Protein AF-A0A511MPK2-F1 (afdb_monomer_lite)

Organism: NCBI:txid1210091

Structure (mmCIF, N/CA/C/O backbone):
data_AF-A0A511MPK2-F1
#
_entry.id   AF-A0A511MPK2-F1
#
loop_
_atom_site.group_PDB
_atom_site.id
_atom_site.type_symbol
_atom_site.label_atom_id
_atom_site.label_alt_id
_atom_site.label_comp_id
_atom_site.label_asym_id
_atom_site.label_entity_id
_atom_site.label_seq_id
_atom_site.pdbx_PDB_ins_code
_atom_site.Cartn_x
_atom_site.Cartn_y
_atom_site.Cartn_z
_atom_site.occupancy
_atom_site.B_iso_or_equiv
_atom_site.auth_seq_id
_atom_site.auth_comp_id
_atom_site.auth_asym_id
_atom_site.auth_atom_id
_atom_site.pdbx_PDB_model_num
ATOM 1 N N . MET A 1 1 ? -17.086 -17.177 37.348 1.00 60.94 1 MET A N 1
ATOM 2 C CA . MET A 1 1 ? -18.290 -16.333 37.534 1.00 60.94 1 MET A CA 1
ATOM 3 C C . MET A 1 1 ? -18.046 -15.275 38.613 1.00 60.94 1 MET A C 1
ATOM 5 O O . MET A 1 1 ? -18.220 -14.104 38.308 1.00 60.94 1 MET A O 1
ATOM 9 N N . GLU A 1 2 ? -17.530 -15.648 39.795 1.00 71.56 2 GLU A N 1
ATOM 10 C CA . GLU A 1 2 ? -17.162 -14.705 40.878 1.00 71.56 2 GLU A CA 1
ATOM 11 C C . GLU A 1 2 ? -16.241 -13.558 40.441 1.00 71.56 2 GLU A C 1
ATOM 13 O O . GLU A 1 2 ? -16.485 -12.414 40.803 1.00 71.56 2 GLU A O 1
ATOM 18 N N . GLN A 1 3 ? -15.235 -13.824 39.601 1.00 79.50 3 GLN A N 1
ATOM 19 C CA . GLN A 1 3 ? -14.336 -12.780 39.092 1.00 79.50 3 GLN A CA 1
ATOM 20 C C . GLN A 1 3 ? -15.076 -11.683 38.299 1.00 79.50 3 GLN A C 1
ATOM 22 O O . GLN A 1 3 ? -14.726 -10.510 38.399 1.00 79.50 3 GLN A O 1
ATOM 27 N N . TYR A 1 4 ? -16.117 -12.039 37.538 1.00 79.56 4 TYR A N 1
ATOM 28 C CA . TYR A 1 4 ? -16.894 -11.082 36.741 1.00 79.56 4 TYR A CA 1
ATOM 29 C C . TYR A 1 4 ? -17.872 -10.286 37.601 1.00 79.56 4 TYR A C 1
ATOM 31 O O . TYR A 1 4 ? -18.003 -9.080 37.413 1.00 79.56 4 TYR A O 1
ATOM 39 N N . VAL A 1 5 ? -18.509 -10.939 38.579 1.00 81.75 5 VAL A N 1
ATOM 40 C CA . VAL A 1 5 ? -19.341 -10.256 39.583 1.00 81.75 5 VAL A CA 1
ATOM 41 C C . VAL A 1 5 ? -18.483 -9.283 40.392 1.00 81.75 5 VAL A C 1
ATOM 43 O O . VAL A 1 5 ? -18.857 -8.126 40.548 1.00 81.75 5 VAL A O 1
ATOM 46 N N . GLY A 1 6 ? -17.288 -9.703 40.816 1.00 84.31 6 GLY A N 1
ATOM 47 C CA . GLY A 1 6 ? -16.326 -8.844 41.504 1.00 84.31 6 GLY A CA 1
ATOM 48 C C . GLY A 1 6 ? -15.893 -7.640 40.666 1.00 84.31 6 GLY A C 1
ATOM 49 O O . GLY A 1 6 ? -15.827 -6.531 41.189 1.00 84.31 6 GLY A O 1
ATOM 50 N N . PHE A 1 7 ? -15.664 -7.825 39.361 1.00 84.69 7 PHE A N 1
ATOM 51 C CA . PHE A 1 7 ? -15.359 -6.721 38.449 1.00 84.69 7 PHE A CA 1
ATOM 52 C C . PHE A 1 7 ? -16.525 -5.730 38.320 1.00 84.69 7 PHE A C 1
ATOM 54 O O . PHE A 1 7 ? -16.307 -4.525 38.408 1.00 84.69 7 PHE A O 1
ATOM 61 N N . VAL A 1 8 ? -17.759 -6.220 38.170 1.00 83.69 8 VAL A N 1
ATOM 62 C CA . VAL A 1 8 ? -18.965 -5.375 38.124 1.00 83.69 8 VAL A CA 1
ATOM 63 C C . VAL A 1 8 ? -19.129 -4.586 39.425 1.00 83.69 8 VAL A C 1
ATOM 65 O O . VAL A 1 8 ? -19.254 -3.366 39.390 1.00 83.69 8 VAL A O 1
ATOM 68 N N . VAL A 1 9 ? -19.036 -5.252 40.578 1.00 85.50 9 VAL A N 1
ATOM 69 C CA . VAL A 1 9 ? -19.125 -4.607 41.900 1.00 85.50 9 VAL A CA 1
ATOM 70 C C . VAL A 1 9 ? -18.026 -3.557 42.077 1.00 85.50 9 VAL A C 1
ATOM 72 O O . VAL A 1 9 ? -18.283 -2.473 42.596 1.00 85.50 9 VAL A O 1
ATOM 75 N N . PHE A 1 10 ? -16.804 -3.847 41.626 1.00 87.25 10 PHE A N 1
ATOM 76 C CA . PHE A 1 10 ? -15.706 -2.882 41.633 1.00 87.25 10 PHE A CA 1
ATOM 77 C C . PHE A 1 10 ? -16.033 -1.638 40.796 1.00 87.25 10 PHE A C 1
ATOM 79 O O . PHE A 1 10 ? -15.873 -0.524 41.291 1.00 87.25 10 PHE A O 1
ATOM 86 N N . GLN A 1 11 ? -16.548 -1.813 39.575 1.00 86.50 11 GLN A N 1
ATOM 87 C CA . GLN A 1 11 ? -16.945 -0.695 38.714 1.00 86.50 11 GLN A CA 1
ATOM 88 C C . GLN A 1 11 ? -18.056 0.158 39.347 1.00 86.50 11 GLN A C 1
ATOM 90 O O . GLN A 1 11 ? -17.957 1.381 39.347 1.00 86.50 11 GLN A O 1
ATOM 95 N N . GLN A 1 12 ? -19.066 -0.464 39.958 1.00 83.19 12 GLN A N 1
ATOM 96 C CA . GLN A 1 12 ? -20.151 0.253 40.645 1.00 83.19 12 GLN A CA 1
ATOM 97 C C . GLN A 1 12 ? -19.659 1.055 41.853 1.00 83.19 12 GLN A C 1
ATOM 99 O O . GLN A 1 12 ? -20.059 2.202 42.062 1.00 83.19 12 GLN A O 1
ATOM 104 N N . ARG A 1 13 ? -18.722 0.482 42.620 1.00 84.19 13 ARG A N 1
ATOM 105 C CA . ARG A 1 13 ? -18.105 1.164 43.765 1.00 84.19 13 ARG A CA 1
ATOM 106 C C . ARG A 1 13 ? -17.297 2.390 43.357 1.00 84.19 13 ARG A C 1
ATOM 108 O O . ARG A 1 13 ? -17.317 3.363 44.103 1.00 84.19 13 ARG A O 1
ATOM 115 N N . ILE A 1 14 ? -16.629 2.370 42.199 1.00 82.31 14 ILE A N 1
ATOM 116 C CA . ILE A 1 14 ? -15.921 3.553 41.672 1.00 82.31 14 ILE A CA 1
ATOM 117 C C . ILE A 1 14 ? -16.891 4.727 41.487 1.00 82.31 14 ILE A C 1
ATOM 119 O O . ILE A 1 14 ? -16.543 5.857 41.812 1.00 82.31 14 ILE A O 1
ATOM 123 N N . GLN A 1 15 ? -18.127 4.463 41.060 1.00 76.00 15 GLN A N 1
ATOM 124 C CA . GLN A 1 15 ? -19.158 5.498 40.916 1.00 76.00 15 GLN A CA 1
ATOM 125 C C . GLN A 1 15 ? -19.844 5.894 42.226 1.00 76.00 15 GLN A C 1
ATOM 127 O O . GLN A 1 15 ? -20.769 6.703 42.213 1.00 76.00 15 GLN A O 1
ATOM 132 N N . GLY A 1 16 ? -19.465 5.285 43.351 1.00 77.81 16 GLY A N 1
ATOM 133 C CA . GLY A 1 16 ? -20.158 5.479 44.619 1.00 77.81 16 GLY A CA 1
ATOM 134 C C . GLY A 1 16 ? -21.562 4.867 44.658 1.00 77.81 16 GLY A C 1
ATOM 135 O O . GLY A 1 16 ? -22.338 5.227 45.539 1.00 77.81 16 GLY A O 1
ATOM 136 N N . THR A 1 17 ? -21.892 3.943 43.747 1.00 77.50 17 THR A N 1
ATOM 137 C CA . THR A 1 17 ? -23.173 3.224 43.759 1.00 77.50 17 THR A CA 1
ATOM 138 C C . THR A 1 17 ? -22.998 1.916 44.537 1.00 77.50 17 THR A C 1
ATOM 140 O O . THR A 1 17 ? -22.332 0.997 44.048 1.00 77.50 17 THR A O 1
ATOM 143 N N . PRO A 1 18 ? -23.528 1.796 45.770 1.00 69.81 18 PRO A N 1
ATOM 144 C CA . PRO A 1 18 ? -23.472 0.541 46.501 1.00 69.81 18 PRO A CA 1
ATOM 145 C C . PRO A 1 18 ? -24.402 -0.473 45.828 1.00 69.81 18 PRO A C 1
ATOM 147 O O . PRO A 1 18 ? -25.613 -0.281 45.788 1.00 69.81 18 PRO A O 1
ATOM 150 N N . ILE A 1 19 ? -23.819 -1.550 45.306 1.00 77.88 19 ILE A N 1
ATOM 151 C CA . ILE A 1 19 ? -24.541 -2.694 44.748 1.00 77.88 19 ILE A CA 1
ATOM 152 C C . ILE A 1 19 ? -24.197 -3.934 45.570 1.00 77.88 19 ILE A C 1
ATOM 154 O O . ILE A 1 19 ? -23.020 -4.189 45.863 1.00 77.88 19 ILE A O 1
ATOM 158 N N . ASP A 1 20 ? -25.223 -4.692 45.951 1.00 77.50 20 ASP A N 1
ATOM 159 C CA . ASP A 1 20 ? -25.038 -6.002 46.564 1.00 77.50 20 ASP A CA 1
ATOM 160 C C . ASP A 1 20 ? -24.573 -6.990 45.475 1.00 77.50 20 ASP A C 1
ATOM 162 O O . ASP A 1 20 ? -25.232 -7.115 44.437 1.00 77.50 20 ASP A O 1
ATOM 166 N N . PRO A 1 21 ? -23.450 -7.710 45.668 1.00 76.25 21 PRO A N 1
ATOM 167 C CA . PRO A 1 21 ? -23.028 -8.777 44.763 1.00 76.25 21 PRO A CA 1
ATOM 168 C C . PRO A 1 21 ? -24.135 -9.786 44.420 1.00 76.25 21 PRO A C 1
ATOM 170 O O . PRO A 1 21 ? -24.115 -10.347 43.324 1.00 76.25 21 PRO A O 1
ATOM 173 N N . ALA A 1 22 ? -25.097 -10.012 45.322 1.00 76.06 22 ALA A N 1
ATOM 174 C CA . ALA A 1 22 ? -26.225 -10.919 45.109 1.00 76.06 22 ALA A CA 1
ATOM 175 C C . ALA A 1 22 ? -27.259 -10.399 44.088 1.00 76.06 22 ALA A C 1
ATOM 177 O O . ALA A 1 22 ? -27.991 -11.193 43.493 1.00 76.06 22 ALA A O 1
ATOM 178 N N . GLU A 1 23 ? -27.313 -9.086 43.848 1.00 73.81 23 GLU A N 1
ATOM 179 C CA . GLU A 1 23 ? -28.236 -8.462 42.888 1.00 73.81 23 GLU A CA 1
ATOM 180 C C . GLU A 1 23 ? -27.688 -8.466 41.450 1.00 73.81 23 GLU A C 1
ATOM 182 O O . GLU A 1 23 ? -28.438 -8.306 40.481 1.00 73.81 23 GLU A O 1
ATOM 187 N N . VAL A 1 24 ? -26.385 -8.718 41.282 1.00 74.50 24 VAL A N 1
ATOM 188 C CA . VAL A 1 24 ? -25.708 -8.735 39.981 1.00 74.50 24 VAL A CA 1
ATOM 189 C C . VAL A 1 24 ? -25.993 -10.045 39.239 1.00 74.50 24 VAL A C 1
ATOM 191 O O . VAL A 1 24 ? -25.354 -11.076 39.452 1.00 74.50 24 VAL A O 1
ATOM 194 N N . LYS A 1 25 ? -26.937 -10.003 38.294 1.00 73.56 25 LYS A N 1
ATOM 195 C CA . LYS A 1 25 ? -27.255 -11.141 37.417 1.00 73.56 25 LYS A CA 1
ATOM 196 C C . LYS A 1 25 ? -26.382 -11.131 36.164 1.00 73.56 25 LYS A C 1
ATOM 198 O O . LYS A 1 25 ? -26.723 -10.504 35.165 1.00 73.56 25 LYS A O 1
ATOM 203 N N . VAL A 1 26 ? -25.271 -11.866 36.200 1.00 70.06 26 VAL A N 1
ATOM 204 C CA . VAL A 1 26 ? -24.385 -12.062 35.041 1.00 70.06 26 VAL A CA 1
ATOM 205 C C . VAL A 1 26 ? -24.591 -13.455 34.455 1.00 70.06 26 VAL A C 1
ATOM 207 O O . VAL A 1 26 ? -24.280 -14.463 35.088 1.00 70.06 26 VAL A O 1
ATOM 210 N N . VAL A 1 27 ? -25.075 -13.519 33.214 1.00 70.50 27 VAL A N 1
ATOM 211 C CA . VAL A 1 27 ? -25.109 -14.764 32.439 1.00 70.50 27 VAL A CA 1
ATOM 212 C C . VAL A 1 27 ? -23.848 -14.829 31.589 1.00 70.50 27 VAL A C 1
ATOM 214 O O . VAL A 1 27 ? -23.693 -14.076 30.632 1.00 70.50 27 VAL A O 1
ATOM 217 N N . VAL A 1 28 ? -22.945 -15.743 31.941 1.00 67.88 28 VAL A N 1
ATOM 218 C CA . VAL A 1 28 ? -21.737 -16.007 31.157 1.00 67.88 28 VAL A CA 1
ATOM 219 C C . VAL A 1 28 ? -22.049 -17.101 30.147 1.00 67.88 28 VAL A C 1
ATOM 221 O O . VAL A 1 28 ? -22.314 -18.242 30.528 1.00 67.88 28 VAL A O 1
ATOM 224 N N . LYS A 1 29 ? -22.012 -16.761 28.858 1.00 70.38 29 LYS A N 1
ATOM 225 C CA . LYS A 1 29 ? -22.021 -17.752 27.780 1.00 70.38 29 LYS A CA 1
ATOM 226 C C . LYS A 1 29 ? -20.619 -17.851 27.204 1.00 70.38 29 LYS A C 1
ATOM 228 O O . LYS A 1 29 ? -20.131 -16.907 26.589 1.00 70.38 29 LYS A O 1
ATOM 233 N N . ASN A 1 30 ? -19.988 -18.998 27.422 1.00 68.12 30 ASN A N 1
ATOM 234 C CA . ASN A 1 30 ? -18.735 -19.320 26.759 1.00 68.12 30 ASN A CA 1
ATOM 235 C C . ASN A 1 30 ? -19.041 -19.709 25.313 1.00 68.12 30 ASN A C 1
ATOM 237 O O . ASN A 1 30 ? -20.002 -20.442 25.056 1.00 68.12 30 ASN A O 1
ATOM 241 N N . VAL A 1 31 ? -18.227 -19.226 24.381 1.00 74.12 31 VAL A N 1
ATOM 242 C CA . VAL A 1 31 ? -18.200 -19.783 23.025 1.00 74.12 31 VAL A CA 1
ATOM 243 C C . VAL A 1 31 ? -17.621 -21.203 23.068 1.00 74.12 31 VAL A C 1
ATOM 245 O O . VAL A 1 31 ? -17.038 -21.613 24.076 1.00 74.12 31 VAL A O 1
ATOM 248 N N . ALA A 1 32 ? -17.845 -21.992 22.014 1.00 78.50 32 ALA A N 1
ATOM 249 C CA . ALA A 1 32 ? -17.354 -23.368 21.987 1.00 78.50 32 ALA A CA 1
ATOM 250 C C . ALA A 1 32 ? -15.820 -23.381 22.060 1.00 78.50 32 ALA A C 1
ATOM 252 O O . ALA A 1 32 ? -15.169 -22.501 21.507 1.00 78.50 32 ALA A O 1
ATOM 253 N N . ALA A 1 33 ? -15.253 -24.382 22.737 1.00 79.56 33 ALA A N 1
ATOM 254 C CA . ALA A 1 33 ? -13.810 -24.470 22.925 1.00 79.56 33 ALA A CA 1
ATOM 255 C C . ALA A 1 33 ? -13.069 -24.527 21.582 1.00 79.56 33 ALA A C 1
ATOM 257 O O . ALA A 1 33 ? -13.444 -25.277 20.675 1.00 79.56 33 ALA A O 1
ATOM 258 N N . GLY A 1 34 ? -11.989 -23.761 21.485 1.00 81.69 34 GLY A N 1
ATOM 259 C CA . GLY A 1 34 ? -11.179 -23.652 20.288 1.00 81.69 34 GLY A CA 1
ATOM 260 C C . GLY A 1 34 ? -11.769 -22.745 19.205 1.00 81.69 34 GLY A C 1
ATOM 261 O O . GLY A 1 34 ? -11.420 -22.924 18.034 1.00 81.69 34 GLY A O 1
ATOM 262 N N . GLN A 1 35 ? -12.639 -21.800 19.563 1.00 82.50 35 GLN A N 1
ATOM 263 C CA . GLN A 1 35 ? -13.184 -20.828 18.616 1.00 82.50 35 GLN A CA 1
ATOM 264 C C . GLN A 1 35 ? -12.378 -19.533 18.606 1.00 82.50 35 GLN A C 1
ATOM 266 O O . GLN A 1 35 ? -12.042 -18.967 19.645 1.00 82.50 35 GLN A O 1
ATOM 271 N N . ASP A 1 36 ? -12.122 -19.041 17.398 1.00 82.69 36 ASP A N 1
ATOM 272 C CA . ASP A 1 36 ? -11.589 -17.707 17.161 1.00 82.69 36 ASP A CA 1
ATOM 273 C C . ASP A 1 36 ? -12.744 -16.778 16.805 1.00 82.69 36 ASP A C 1
ATOM 275 O O . ASP A 1 36 ? -13.471 -17.015 15.837 1.00 82.69 36 ASP A O 1
ATOM 279 N N . VAL A 1 37 ? -12.918 -15.712 17.581 1.00 82.06 37 VAL A N 1
ATOM 280 C CA . VAL A 1 37 ? -13.903 -14.672 17.281 1.00 82.06 37 VAL A CA 1
ATOM 281 C C . VAL A 1 37 ? -13.169 -13.430 16.821 1.00 82.06 37 VAL A C 1
ATOM 283 O O . VAL A 1 37 ? -12.218 -12.975 17.460 1.00 82.06 37 VAL A O 1
ATOM 286 N N . PHE A 1 38 ? -13.627 -12.872 15.706 1.00 79.06 38 PHE A N 1
ATOM 287 C CA . PHE A 1 38 ? -13.095 -11.623 15.195 1.00 79.06 38 PHE A CA 1
ATOM 288 C C . PHE A 1 38 ? -13.416 -10.469 16.153 1.00 79.06 38 PHE A C 1
ATOM 290 O O . PHE A 1 38 ? -14.551 -10.294 16.597 1.00 79.06 38 PHE A O 1
ATOM 297 N N . SER A 1 39 ? -12.404 -9.670 16.457 1.00 76.12 39 SER A N 1
ATOM 298 C CA . SER A 1 39 ? -12.470 -8.491 17.299 1.00 76.12 39 SER A CA 1
ATOM 299 C C . SER A 1 39 ? -12.007 -7.288 16.491 1.00 76.12 39 SER A C 1
ATOM 301 O O . SER A 1 39 ? -10.909 -7.274 15.939 1.00 76.12 39 SER A O 1
ATOM 303 N N . TYR A 1 40 ? -12.833 -6.246 16.469 1.00 67.25 40 TYR A N 1
ATOM 304 C CA . TYR A 1 40 ? -12.570 -4.987 15.768 1.00 67.25 40 TYR A CA 1
ATOM 305 C C . TYR A 1 40 ? -11.498 -4.118 16.448 1.00 67.25 40 TYR A C 1
ATOM 307 O O . TYR A 1 40 ? -11.484 -2.903 16.273 1.00 67.25 40 TYR A O 1
ATOM 315 N N . ARG A 1 41 ? -10.596 -4.704 17.247 1.00 63.88 41 ARG A N 1
ATOM 316 C CA . ARG A 1 41 ? -9.489 -3.947 17.837 1.00 63.88 41 ARG A CA 1
ATOM 317 C C . ARG A 1 41 ? -8.611 -3.427 16.713 1.00 63.88 41 ARG A C 1
ATOM 319 O O . ARG A 1 41 ? -8.061 -4.217 15.943 1.00 63.88 41 ARG A O 1
ATOM 326 N N . VAL A 1 42 ? -8.458 -2.107 16.661 1.00 54.88 42 VAL A N 1
ATOM 327 C CA . VAL A 1 42 ? -7.533 -1.425 15.757 1.00 54.88 42 VAL A CA 1
ATOM 328 C C . VAL A 1 42 ? -6.126 -1.934 16.069 1.00 54.88 42 VAL A C 1
ATOM 330 O O . VAL A 1 42 ? -5.518 -1.558 17.067 1.00 54.88 42 VAL A O 1
ATOM 333 N N . THR A 1 43 ? -5.648 -2.884 15.269 1.00 55.47 43 THR A N 1
ATOM 334 C CA . THR A 1 43 ? -4.328 -3.496 15.428 1.00 55.47 43 THR A CA 1
ATOM 335 C C . THR A 1 43 ? -3.740 -3.733 14.046 1.00 55.47 43 THR A C 1
ATOM 337 O O . THR A 1 43 ? -4.437 -4.229 13.166 1.00 55.47 43 THR A O 1
ATOM 340 N N . ASP A 1 44 ? -2.446 -3.464 13.876 1.00 55.28 44 ASP A N 1
ATOM 341 C CA . ASP A 1 44 ? -1.733 -3.522 12.586 1.00 55.28 44 ASP A CA 1
ATOM 342 C C . ASP A 1 44 ? -1.605 -4.932 11.966 1.00 55.28 44 ASP A C 1
ATOM 344 O O . ASP A 1 44 ? -0.900 -5.125 10.976 1.00 55.28 44 ASP A O 1
ATOM 348 N N . SER A 1 45 ? -2.228 -5.964 12.544 1.00 59.88 45 SER A N 1
ATOM 349 C CA . SER A 1 45 ? 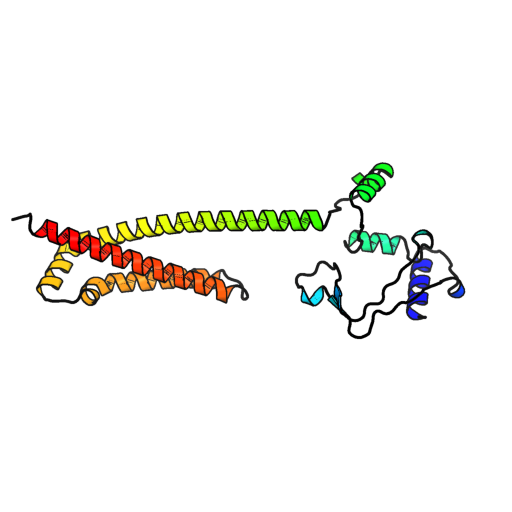-2.065 -7.351 12.095 1.00 59.88 45 SER A CA 1
ATOM 350 C C . SER A 1 45 ? -3.346 -8.171 12.226 1.00 59.88 45 SER A C 1
ATOM 352 O O . SER A 1 45 ? -3.859 -8.317 13.338 1.00 59.88 45 SER A O 1
ATOM 354 N N . LEU A 1 46 ? -3.763 -8.822 11.130 1.00 64.12 46 LEU A N 1
ATOM 355 C CA . LEU A 1 46 ? -4.919 -9.734 11.081 1.00 64.12 46 LEU A CA 1
ATOM 356 C C . LEU A 1 46 ? -4.860 -10.857 12.127 1.00 64.12 46 LEU A C 1
ATOM 358 O O . LEU A 1 46 ? -5.888 -11.270 12.651 1.00 64.12 46 LEU A O 1
ATOM 362 N N . THR A 1 47 ? -3.667 -11.353 12.459 1.00 64.94 47 THR A N 1
ATOM 363 C CA . THR A 1 47 ? -3.489 -12.433 13.443 1.00 64.94 47 THR A CA 1
ATOM 364 C C . THR A 1 47 ? -3.784 -12.002 14.879 1.00 64.94 47 THR A C 1
ATOM 366 O O . THR A 1 47 ? -4.061 -12.853 15.716 1.00 64.94 47 THR A O 1
ATOM 369 N N . LYS A 1 48 ? -3.764 -10.695 15.173 1.00 69.38 48 LYS A N 1
ATOM 370 C CA . LYS A 1 48 ? -4.163 -10.136 16.477 1.00 69.38 48 LYS A CA 1
ATOM 371 C C . LYS A 1 48 ? -5.622 -9.675 16.508 1.00 69.38 48 LYS A C 1
ATOM 373 O O . LYS A 1 48 ? -6.115 -9.317 17.573 1.00 69.38 48 LYS A O 1
ATOM 378 N N . SER A 1 49 ? -6.308 -9.699 15.366 1.00 74.88 49 SER A N 1
ATOM 379 C CA . SER A 1 49 ? -7.728 -9.357 15.255 1.00 74.88 49 SER A CA 1
ATOM 380 C C . SER A 1 49 ? -8.646 -10.497 15.695 1.00 74.88 49 SER A C 1
ATOM 382 O O . SER A 1 49 ? -9.852 -10.307 15.749 1.00 74.88 49 SER A O 1
ATOM 384 N N . PHE A 1 50 ? -8.114 -11.676 16.023 1.00 81.62 50 PHE A N 1
ATOM 385 C CA . PHE A 1 50 ? -8.895 -12.792 16.549 1.00 81.62 50 PHE A CA 1
ATOM 386 C C . PHE A 1 50 ? -8.627 -12.984 18.039 1.00 81.62 50 PHE A C 1
ATOM 388 O O . PHE A 1 50 ? -7.480 -12.993 18.486 1.00 81.62 50 PHE A O 1
ATOM 395 N N . VAL A 1 51 ? -9.702 -13.149 18.808 1.00 82.44 51 VAL A N 1
ATOM 396 C CA . VAL A 1 51 ? -9.647 -13.508 20.225 1.00 82.44 51 VAL A CA 1
ATOM 397 C C . VAL A 1 51 ? -10.057 -14.966 20.353 1.00 82.44 51 VAL A C 1
ATOM 399 O O . VAL A 1 51 ? -11.136 -15.352 19.903 1.00 82.44 51 VAL A O 1
ATOM 402 N N . ARG A 1 52 ? -9.180 -15.764 20.965 1.00 84.25 52 ARG A N 1
ATOM 403 C CA . ARG A 1 52 ? -9.409 -17.183 21.238 1.00 84.25 52 ARG A CA 1
ATOM 404 C C . ARG A 1 52 ? -10.315 -17.339 22.453 1.00 84.25 52 ARG A C 1
ATOM 406 O O . ARG A 1 52 ? -10.027 -16.743 23.490 1.00 84.25 52 ARG A O 1
ATOM 413 N N . ASP A 1 53 ? -11.365 -18.142 22.318 1.00 83.31 53 ASP A N 1
ATOM 414 C CA . ASP A 1 53 ? -12.299 -18.510 23.390 1.00 83.31 53 ASP A CA 1
ATOM 415 C C . ASP A 1 53 ? -12.772 -17.306 24.242 1.00 83.31 53 ASP A C 1
ATOM 417 O O . ASP A 1 53 ? -12.631 -17.314 25.470 1.00 83.31 53 ASP A O 1
ATOM 421 N N . PRO A 1 54 ? -13.303 -16.226 23.628 1.00 81.25 54 PRO A N 1
ATOM 422 C CA . PRO A 1 54 ? -13.676 -15.031 24.371 1.00 81.25 54 PRO A CA 1
ATOM 423 C C . PRO A 1 54 ? -14.891 -15.268 25.265 1.00 81.25 54 PRO A C 1
ATOM 425 O O . PRO A 1 54 ? -15.780 -16.070 24.982 1.00 81.25 54 PRO A O 1
ATOM 428 N N . VAL A 1 55 ? -14.985 -14.462 26.317 1.00 77.81 55 VAL A N 1
ATOM 429 C CA . VAL A 1 55 ? -16.185 -14.384 27.147 1.00 77.81 55 VAL A CA 1
ATOM 430 C C . VAL A 1 55 ? -17.013 -13.182 26.713 1.00 77.81 55 VAL A C 1
ATOM 432 O O . VAL A 1 55 ? -16.540 -12.047 26.771 1.00 77.81 55 VAL A O 1
ATOM 435 N N . ILE A 1 56 ? -18.253 -13.430 26.283 1.00 77.31 56 ILE A N 1
ATOM 436 C CA . ILE A 1 56 ? -19.181 -12.383 25.843 1.00 77.31 56 ILE A CA 1
ATOM 437 C C . ILE A 1 56 ? -20.162 -12.087 26.977 1.00 77.31 56 ILE A C 1
ATOM 439 O O . ILE A 1 56 ? -20.925 -12.957 27.401 1.00 77.31 56 ILE A O 1
ATOM 443 N N . LEU A 1 57 ? -20.153 -10.840 27.449 1.00 76.69 57 LEU A N 1
ATOM 444 C CA . LEU A 1 57 ? -21.143 -10.323 28.386 1.00 76.69 57 LEU A CA 1
ATOM 445 C C . LEU A 1 57 ? -22.248 -9.609 27.605 1.00 76.69 57 LEU A C 1
ATOM 447 O O . LEU A 1 57 ? -21.984 -8.629 26.914 1.00 76.69 57 LEU A O 1
ATOM 451 N N . VAL A 1 58 ? -23.486 -10.078 27.751 1.00 77.56 58 VAL A N 1
ATOM 452 C CA . VAL A 1 58 ? -24.674 -9.411 27.204 1.00 77.56 58 VAL A CA 1
ATOM 453 C C . VAL A 1 58 ? -25.516 -8.920 28.370 1.00 77.56 58 VAL A C 1
ATOM 455 O O . VAL A 1 58 ? -25.889 -9.705 29.240 1.00 77.56 58 VAL A O 1
ATOM 458 N N . THR A 1 59 ? -25.808 -7.625 28.390 1.00 75.62 59 THR A N 1
ATOM 459 C CA . THR A 1 59 ? -26.631 -6.990 29.420 1.00 75.62 59 THR A CA 1
ATOM 460 C C . THR A 1 59 ? -27.620 -6.028 28.786 1.00 75.62 59 THR A C 1
ATOM 462 O O . THR A 1 59 ? -27.349 -5.457 27.731 1.00 75.62 59 THR A O 1
ATOM 465 N N . ASP A 1 60 ? -28.752 -5.821 29.455 1.00 75.12 60 ASP A N 1
ATOM 466 C CA . ASP A 1 60 ? -29.624 -4.690 29.155 1.00 75.12 60 ASP A CA 1
ATOM 467 C C . ASP A 1 60 ? -28.884 -3.384 29.489 1.00 75.12 60 ASP A C 1
ATOM 469 O O . ASP A 1 60 ? -28.191 -3.297 30.510 1.00 75.12 60 ASP A O 1
ATOM 473 N N . ALA A 1 61 ? -29.030 -2.369 28.638 1.00 70.81 61 ALA A N 1
ATOM 474 C CA . ALA A 1 61 ? -28.425 -1.056 28.846 1.00 70.81 61 ALA A CA 1
ATOM 475 C C . ALA A 1 61 ? -28.942 -0.373 30.127 1.00 70.81 61 ALA A C 1
ATOM 477 O O . ALA A 1 61 ? -28.197 0.340 30.799 1.00 70.81 61 ALA A O 1
ATOM 478 N N . LYS A 1 62 ? -30.199 -0.627 30.513 1.00 74.25 62 LYS A N 1
ATOM 479 C CA . LYS A 1 62 ? -30.819 -0.078 31.729 1.00 74.25 62 LYS A CA 1
ATOM 480 C C . LYS A 1 62 ? -30.244 -0.669 33.008 1.00 74.25 62 LYS A C 1
ATOM 482 O O . LYS A 1 62 ? -30.326 -0.026 34.048 1.00 74.25 62 LYS A O 1
ATOM 487 N N . ALA A 1 63 ? -29.661 -1.866 32.938 1.00 74.19 63 ALA A N 1
ATOM 488 C CA . ALA A 1 63 ? -29.065 -2.514 34.100 1.00 74.19 63 ALA A CA 1
ATOM 489 C C . ALA A 1 63 ? -27.801 -1.792 34.593 1.00 74.19 63 ALA A C 1
ATOM 491 O O . ALA A 1 63 ? -27.375 -2.062 35.710 1.00 74.19 63 ALA A O 1
ATOM 492 N N . ARG A 1 64 ? -27.208 -0.902 33.769 1.00 75.06 64 ARG A N 1
ATOM 493 C CA . ARG A 1 64 ? -26.033 -0.073 34.098 1.00 75.06 64 ARG A CA 1
ATOM 494 C C . ARG A 1 64 ? -24.971 -0.839 34.889 1.00 75.06 64 ARG A C 1
ATOM 496 O O . ARG A 1 64 ? -24.514 -0.372 35.917 1.00 75.06 64 ARG A O 1
ATOM 503 N N . LEU A 1 65 ? -24.595 -2.037 34.427 1.00 78.75 65 LEU A N 1
ATOM 504 C CA . LEU A 1 65 ? -23.681 -2.918 35.169 1.00 78.75 65 LEU A CA 1
ATOM 505 C C . LEU A 1 65 ? -22.257 -2.355 35.277 1.00 78.75 65 LEU A C 1
ATOM 507 O O . LEU A 1 65 ? -21.542 -2.677 36.222 1.00 78.75 65 LEU A O 1
ATOM 511 N N . LEU A 1 66 ? -21.825 -1.524 34.333 1.00 84.81 66 LEU A N 1
ATOM 512 C CA . LEU A 1 66 ? -20.497 -0.909 34.335 1.00 84.81 66 LEU A CA 1
ATOM 513 C C . LEU A 1 66 ? -20.608 0.584 34.628 1.00 84.81 66 LEU A C 1
ATOM 515 O O . LEU A 1 66 ? -21.659 1.182 34.406 1.00 84.81 66 LEU A O 1
ATOM 519 N N . SER A 1 67 ? -19.510 1.167 35.105 1.00 85.38 67 SER A N 1
ATOM 520 C CA . SER A 1 67 ? -19.451 2.591 35.402 1.00 85.38 67 SER A CA 1
ATOM 521 C C . SER A 1 67 ? -19.524 3.449 34.136 1.00 85.38 67 SER A C 1
ATOM 523 O O . SER A 1 67 ? -19.013 3.073 33.080 1.00 85.38 67 SER A O 1
ATOM 525 N N . ASP A 1 68 ? -20.100 4.641 34.248 1.00 84.62 68 ASP A N 1
ATOM 526 C CA . ASP A 1 68 ? -20.067 5.678 33.212 1.00 84.62 68 ASP A CA 1
ATOM 527 C C . ASP A 1 68 ? -18.620 6.052 32.858 1.00 84.62 68 ASP A C 1
ATOM 529 O O . ASP A 1 68 ? -18.311 6.242 31.684 1.00 84.62 68 ASP A O 1
ATOM 533 N N . ASP A 1 69 ? -17.710 6.054 33.840 1.00 85.38 69 ASP A N 1
ATOM 534 C CA . ASP A 1 69 ? -16.273 6.254 33.618 1.00 85.38 69 ASP A CA 1
ATOM 535 C C . ASP A 1 69 ? -15.682 5.163 32.719 1.00 85.38 69 ASP A C 1
ATOM 537 O O . ASP A 1 69 ? -14.890 5.453 31.822 1.00 85.38 69 ASP A O 1
ATOM 541 N N . PHE A 1 70 ? -16.094 3.904 32.906 1.00 86.62 70 PHE A N 1
ATOM 542 C CA . PHE A 1 70 ? -15.680 2.805 32.039 1.00 86.62 70 PHE A CA 1
ATOM 543 C C . PHE A 1 70 ? -16.192 3.005 30.609 1.00 86.62 70 PHE A C 1
ATOM 545 O O . PHE A 1 70 ? -15.410 2.891 29.663 1.00 86.62 70 PHE A O 1
ATOM 552 N N . TYR A 1 71 ? -17.474 3.339 30.429 1.00 84.38 71 TYR A N 1
ATOM 553 C CA . TYR A 1 71 ? -18.033 3.604 29.099 1.00 84.38 71 TYR A CA 1
ATOM 554 C C . TYR A 1 71 ? -17.376 4.815 28.424 1.00 84.38 71 TYR A C 1
ATOM 556 O O . TYR A 1 71 ? -17.073 4.761 27.229 1.00 84.38 71 TYR A O 1
ATOM 564 N N . SER A 1 72 ? -17.097 5.875 29.182 1.00 82.94 72 SER A N 1
ATOM 565 C CA . SER A 1 72 ? -16.407 7.077 28.709 1.00 82.94 72 SER A CA 1
ATOM 566 C C . SER A 1 72 ? -14.968 6.776 28.282 1.00 82.94 72 SER A C 1
ATOM 568 O O . SER A 1 72 ? -14.554 7.140 27.176 1.00 82.94 72 SER A O 1
ATOM 570 N N . ALA A 1 73 ? -14.224 6.020 29.095 1.00 84.56 73 ALA A N 1
ATOM 571 C CA . ALA A 1 73 ? -12.865 5.596 28.772 1.00 84.56 73 ALA A CA 1
ATOM 572 C C . ALA A 1 73 ? -12.827 4.733 27.501 1.00 84.56 73 ALA A C 1
ATOM 574 O O . ALA A 1 73 ? -12.004 4.975 26.620 1.00 84.56 73 ALA A O 1
ATOM 575 N N . LYS A 1 74 ? -13.748 3.767 27.369 1.00 84.81 74 LYS A N 1
ATOM 576 C CA . LYS A 1 74 ? -13.842 2.902 26.180 1.00 84.81 74 LYS A CA 1
ATOM 577 C C . LYS A 1 74 ? -14.268 3.651 24.925 1.00 84.81 74 LYS A C 1
ATOM 579 O O . LYS A 1 74 ? -13.754 3.364 23.847 1.00 84.81 74 LYS A O 1
ATOM 584 N N . SER A 1 75 ? -15.157 4.629 25.063 1.00 82.12 75 SER A N 1
ATOM 585 C CA . SER A 1 75 ? -15.536 5.509 23.954 1.00 82.12 75 SER A CA 1
ATOM 586 C C . SER A 1 75 ? -14.351 6.369 23.510 1.00 82.12 75 SER A C 1
ATOM 588 O O . SER A 1 75 ? -14.076 6.465 22.318 1.00 82.12 75 SER A O 1
ATOM 590 N N . SER A 1 76 ? -13.583 6.906 24.465 1.00 80.75 76 SER A N 1
ATOM 591 C CA . SER A 1 76 ? -12.387 7.717 24.193 1.00 80.75 76 SER A CA 1
ATOM 592 C C . SER A 1 76 ? -11.258 6.917 23.536 1.00 80.75 76 SER A C 1
ATOM 594 O O . SER A 1 76 ? -10.521 7.453 22.714 1.00 80.75 76 SER A O 1
ATOM 596 N N . SER A 1 77 ? -11.124 5.627 23.859 1.00 78.31 77 SER A N 1
ATOM 597 C CA . SER A 1 77 ? -10.123 4.738 23.256 1.00 78.31 77 SER A CA 1
ATOM 598 C C . SER A 1 77 ? -10.589 4.066 21.958 1.00 78.31 77 SER A C 1
ATOM 600 O O . SER A 1 77 ? -9.952 3.108 21.526 1.00 78.31 77 SER A O 1
ATOM 602 N N . ALA A 1 78 ? -11.703 4.512 21.363 1.00 73.12 78 ALA A N 1
ATOM 603 C CA . ALA A 1 78 ? -12.310 3.912 20.170 1.00 73.12 78 ALA A CA 1
ATOM 604 C C . ALA A 1 78 ? -12.624 2.403 20.304 1.00 73.12 78 ALA A C 1
ATOM 606 O O . ALA A 1 78 ? -12.625 1.662 19.324 1.00 73.12 78 ALA A O 1
ATOM 607 N N . GLU A 1 79 ? -12.904 1.934 21.524 1.00 78.06 79 GLU A N 1
ATOM 608 C CA . GLU A 1 79 ? -13.305 0.546 21.804 1.00 78.06 79 GLU A CA 1
ATOM 609 C C . GLU A 1 79 ? -14.833 0.400 21.965 1.00 78.06 79 GLU A C 1
ATOM 611 O O . GLU A 1 79 ? -15.326 -0.692 22.252 1.00 78.06 79 GLU A O 1
ATOM 616 N N . ALA A 1 80 ? -15.594 1.484 21.778 1.00 81.94 80 ALA A N 1
ATOM 617 C CA . ALA A 1 80 ? -17.052 1.466 21.715 1.00 81.94 80 ALA A CA 1
ATOM 618 C C . ALA A 1 80 ? -17.526 1.390 20.257 1.00 81.94 80 ALA A C 1
ATOM 620 O O . ALA A 1 80 ? -17.111 2.185 19.416 1.00 81.94 80 ALA A O 1
ATOM 621 N N . LEU A 1 81 ? -18.419 0.442 19.968 1.00 81.81 81 LEU A N 1
ATOM 622 C CA . LEU A 1 81 ? -18.999 0.242 18.643 1.00 81.81 81 LEU A CA 1
ATOM 623 C C . LEU A 1 81 ? -20.503 0.466 18.692 1.00 81.81 81 LEU A C 1
ATOM 625 O O . LEU A 1 81 ? -21.193 -0.045 19.574 1.00 81.81 81 LEU A O 1
ATOM 629 N N . PHE A 1 82 ? -21.003 1.180 17.693 1.00 84.56 82 PHE A N 1
ATOM 630 C CA . PHE A 1 82 ? -22.421 1.434 17.495 1.00 84.56 82 PHE A CA 1
ATOM 631 C C . PHE A 1 82 ? -22.841 0.818 16.162 1.00 84.56 82 PHE A C 1
ATOM 633 O O . PHE A 1 82 ? -22.107 0.896 15.180 1.00 84.56 82 PHE A O 1
ATOM 640 N N . LEU A 1 83 ? -24.004 0.167 16.139 1.00 83.38 83 LEU A N 1
ATOM 641 C CA . LEU A 1 83 ? -24.485 -0.546 14.951 1.00 83.38 83 LEU A CA 1
ATOM 642 C C . LEU A 1 83 ? -25.128 0.394 13.927 1.00 83.38 83 LEU A C 1
ATOM 644 O O . LEU A 1 83 ? -24.992 0.171 12.728 1.00 83.38 83 LEU A O 1
ATOM 648 N N . ASP A 1 84 ? -25.816 1.433 14.400 1.00 85.25 84 ASP A N 1
ATOM 649 C CA . ASP A 1 84 ? -26.536 2.384 13.559 1.00 85.25 84 ASP A CA 1
ATOM 650 C C . ASP A 1 84 ? -25.924 3.781 13.690 1.00 85.25 84 ASP A C 1
ATOM 652 O O . ASP A 1 84 ? -26.044 4.456 14.715 1.00 85.25 84 ASP A O 1
ATOM 656 N N . HIS A 1 85 ? -25.241 4.199 12.627 1.00 83.69 85 HIS A N 1
ATOM 657 C CA . HIS A 1 85 ? -24.601 5.504 12.548 1.00 83.69 85 HIS A CA 1
ATOM 658 C C . HIS A 1 85 ? -25.616 6.653 12.478 1.00 83.69 85 HIS A C 1
ATOM 660 O O . HIS A 1 85 ? -25.394 7.695 13.094 1.00 83.69 85 HIS A O 1
ATOM 666 N N . ALA A 1 86 ? -26.726 6.476 11.753 1.00 85.00 86 ALA A N 1
ATOM 667 C CA . ALA A 1 86 ? -27.731 7.524 11.584 1.00 85.00 86 ALA A CA 1
ATOM 668 C C . ALA A 1 86 ? -28.448 7.781 12.911 1.00 85.00 86 ALA A C 1
ATOM 670 O O . ALA A 1 86 ? -28.508 8.917 13.378 1.00 85.00 86 ALA A O 1
ATOM 671 N N . GLN A 1 87 ? -28.872 6.705 13.576 1.00 88.38 87 GLN A N 1
ATOM 672 C CA . GLN A 1 87 ? -29.508 6.803 14.885 1.00 88.38 87 GLN A CA 1
ATOM 673 C C . GLN A 1 87 ? -28.566 7.404 15.937 1.00 88.38 87 GLN A C 1
ATOM 675 O O . GLN A 1 87 ? -28.998 8.203 16.768 1.00 88.38 87 GLN A O 1
ATOM 680 N N . LEU A 1 88 ? -27.275 7.049 15.910 1.00 87.19 88 LEU A N 1
ATOM 681 C CA . LEU A 1 88 ? -26.288 7.664 16.794 1.00 87.19 88 LEU A CA 1
ATOM 682 C C . LEU A 1 88 ? -26.171 9.168 16.520 1.00 87.19 88 LEU A C 1
ATOM 684 O O . LEU A 1 88 ? -26.244 9.952 17.461 1.00 87.19 88 LEU A O 1
ATOM 688 N N . SER A 1 89 ? -26.029 9.577 15.258 1.00 86.50 89 SER A N 1
ATOM 689 C CA . SER A 1 89 ? -25.892 10.989 14.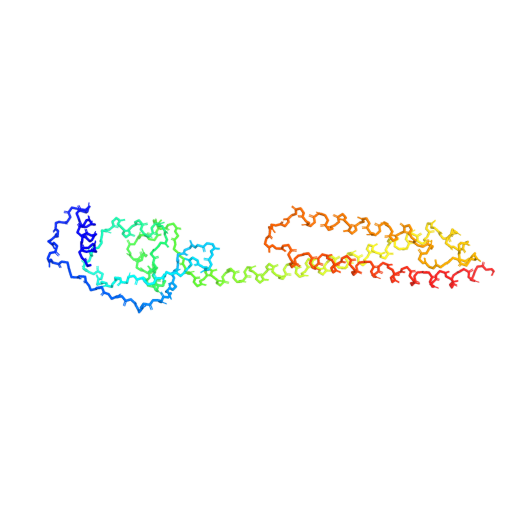880 1.00 86.50 89 SER A CA 1
ATOM 690 C C . SER A 1 89 ? -27.101 11.830 15.310 1.00 86.50 89 SER A C 1
ATOM 692 O O . SER A 1 89 ? -26.932 12.894 15.918 1.00 86.50 89 SER A O 1
ATOM 694 N N . ASP A 1 90 ? -28.316 11.319 15.101 1.00 89.56 90 ASP A N 1
ATOM 695 C CA . ASP A 1 90 ? -29.558 11.978 15.520 1.00 89.56 90 ASP A CA 1
ATOM 696 C C . ASP A 1 90 ? -29.653 12.093 17.050 1.00 89.56 90 ASP A C 1
ATOM 698 O O . ASP A 1 90 ? -30.002 13.149 17.592 1.00 89.56 90 ASP A O 1
ATOM 702 N N . ASN A 1 91 ? -29.276 11.037 17.776 1.00 89.25 91 ASN A N 1
ATOM 703 C CA . ASN A 1 91 ? -29.243 11.047 19.240 1.00 89.25 91 ASN A CA 1
ATOM 704 C C . ASN A 1 91 ? -28.193 12.030 19.786 1.00 89.25 91 ASN A C 1
ATOM 706 O O . ASN A 1 91 ? -28.474 12.794 20.705 1.00 89.25 91 ASN A O 1
ATOM 710 N N . LEU A 1 92 ? -26.991 12.066 19.209 1.00 88.44 92 LEU A N 1
ATOM 711 C CA . LEU A 1 92 ? -25.934 12.996 19.621 1.00 88.44 92 LEU A CA 1
ATOM 712 C C . LEU A 1 92 ? -26.322 14.456 19.362 1.00 88.44 92 LEU A C 1
ATOM 714 O O . LEU A 1 92 ? -26.009 15.338 20.166 1.00 88.44 92 LEU A O 1
ATOM 718 N N . THR A 1 93 ? -27.015 14.705 18.250 1.00 88.75 93 THR A N 1
ATOM 719 C CA . THR A 1 93 ? -27.478 16.042 17.867 1.00 88.75 93 THR A CA 1
ATOM 720 C C . THR A 1 93 ? -28.643 16.498 18.740 1.00 88.75 93 THR A C 1
ATOM 722 O O . THR A 1 93 ? -28.623 17.623 19.235 1.00 88.75 93 THR A O 1
ATOM 725 N N . SER A 1 94 ? -29.623 15.628 19.000 1.00 91.62 94 SER A N 1
ATOM 726 C CA . SER A 1 94 ? -30.773 15.943 19.865 1.00 91.62 94 SER A CA 1
ATOM 727 C C . SER A 1 94 ? -30.384 16.183 21.325 1.00 91.62 94 SER A C 1
ATOM 729 O O . SER A 1 94 ? -30.991 17.020 21.990 1.00 91.62 94 SER A O 1
ATOM 731 N N . VAL A 1 95 ? -29.339 15.509 21.811 1.00 90.44 95 VAL A N 1
ATOM 732 C CA . VAL A 1 95 ? -28.774 15.717 23.156 1.00 90.44 95 VAL A CA 1
ATOM 733 C C . VAL A 1 95 ? -27.815 16.925 23.195 1.00 90.44 95 VAL A C 1
ATOM 735 O O . VAL A 1 95 ? -27.401 17.356 24.268 1.00 90.44 95 VAL A O 1
ATOM 738 N N . GLY A 1 96 ? -27.475 17.517 22.043 1.00 87.94 96 GLY A N 1
ATOM 739 C CA . GLY A 1 96 ? -26.613 18.703 21.949 1.00 87.94 96 GLY A CA 1
ATOM 740 C C . GLY A 1 96 ? -25.130 18.432 22.221 1.00 87.94 96 GLY A C 1
ATOM 741 O O . GLY A 1 96 ? -24.362 19.367 22.438 1.00 87.94 96 GLY A O 1
ATOM 742 N N . ILE A 1 97 ? -24.712 17.163 22.210 1.00 86.31 97 ILE A N 1
ATOM 743 C CA . ILE A 1 97 ? -23.334 16.749 22.517 1.00 86.31 97 ILE A CA 1
ATOM 744 C C . ILE A 1 97 ? -22.463 16.559 21.273 1.00 86.31 97 ILE A C 1
ATOM 746 O O . ILE A 1 97 ? -21.255 16.364 21.395 1.00 86.31 97 ILE A O 1
ATOM 750 N N . SER A 1 98 ? -23.048 16.667 20.078 1.00 81.75 98 SER A N 1
ATOM 751 C CA . SER A 1 98 ? -22.334 16.543 18.802 1.00 81.75 98 SER A CA 1
ATOM 752 C C . SER A 1 98 ? -21.133 17.492 18.693 1.00 81.75 98 SER A C 1
ATOM 754 O O . SER A 1 98 ? -20.088 17.083 18.201 1.00 81.75 98 SER A O 1
ATOM 756 N N . ALA A 1 99 ? -21.236 18.717 19.220 1.00 79.75 99 ALA A N 1
ATOM 757 C CA . ALA A 1 99 ? -20.153 19.706 19.204 1.00 79.75 99 ALA A CA 1
ATOM 758 C C . ALA A 1 99 ? -18.967 19.368 20.132 1.00 79.75 99 ALA A C 1
ATOM 760 O O . ALA A 1 99 ? -17.885 19.926 19.966 1.00 79.75 99 ALA A O 1
ATOM 761 N N . TYR A 1 100 ? -19.159 18.473 21.106 1.00 80.81 100 TYR A N 1
ATOM 762 C CA . TYR A 1 100 ? -18.121 18.057 22.058 1.00 80.81 100 TYR A CA 1
ATOM 763 C C . TYR A 1 100 ? -17.418 16.763 21.639 1.00 80.81 100 TYR A C 1
ATOM 765 O O . TYR A 1 100 ? -16.416 16.377 22.241 1.00 80.81 100 TYR A O 1
ATOM 773 N N . LEU A 1 101 ? -17.927 16.087 20.608 1.00 76.88 101 LEU A N 1
ATOM 774 C CA . LEU A 1 101 ? -17.329 14.878 20.068 1.00 76.88 101 LEU A CA 1
ATOM 775 C C . LEU A 1 101 ? -16.381 15.239 18.932 1.00 76.88 101 LEU A C 1
ATOM 777 O O . LEU A 1 101 ? -16.796 15.726 17.885 1.00 76.88 101 LEU A O 1
ATOM 781 N N . GLN A 1 102 ? -15.092 14.974 19.146 1.00 73.25 102 GLN A N 1
ATOM 782 C CA . GLN A 1 102 ? -14.061 15.290 18.163 1.00 73.25 102 GLN A CA 1
ATOM 783 C C . GLN A 1 102 ? -14.177 14.421 16.907 1.00 73.25 102 GLN A C 1
ATOM 785 O O . GLN A 1 102 ? -13.956 14.919 15.808 1.00 73.25 102 GLN A O 1
ATOM 790 N N . TYR A 1 103 ? -14.502 13.134 17.063 1.00 71.19 103 TYR A N 1
ATOM 791 C CA . TYR A 1 103 ? -14.622 12.207 15.945 1.00 71.19 103 TYR A CA 1
ATOM 792 C C . TYR A 1 103 ? -15.520 11.021 16.308 1.00 71.19 103 TYR A C 1
ATOM 794 O O . TYR A 1 103 ? -15.365 10.405 17.361 1.00 71.19 103 TYR A O 1
ATOM 802 N N . TYR A 1 104 ? -16.425 10.671 15.404 1.00 77.19 104 TYR A N 1
ATOM 803 C CA . TYR A 1 104 ? -17.057 9.361 15.321 1.00 77.19 104 TYR A CA 1
ATOM 804 C C . TYR A 1 104 ? -17.161 9.032 13.834 1.00 77.19 104 TYR A C 1
ATOM 806 O O . TYR A 1 104 ? -17.391 9.920 13.015 1.00 77.19 104 TYR A O 1
ATOM 814 N N . TYR A 1 105 ? -16.902 7.784 13.467 1.00 74.69 105 TYR A N 1
ATOM 815 C CA . TYR A 1 105 ? -16.801 7.394 12.068 1.00 74.69 105 TYR A CA 1
ATOM 816 C C . TYR A 1 105 ? -17.402 6.015 11.855 1.00 74.69 105 TYR A C 1
ATOM 818 O O . TYR A 1 105 ? -17.365 5.141 12.722 1.00 74.69 105 TYR A O 1
ATOM 826 N N . SER A 1 106 ? -17.956 5.827 10.666 1.00 77.50 106 SER A N 1
ATOM 827 C CA . SER A 1 106 ? -18.399 4.528 10.191 1.00 77.50 106 SER A CA 1
ATOM 828 C C . SER A 1 106 ? -17.186 3.739 9.698 1.00 77.50 106 SER A C 1
ATOM 830 O O . SER A 1 106 ? -16.480 4.172 8.789 1.00 77.50 106 SER A O 1
ATOM 832 N N . ILE A 1 107 ? -16.956 2.549 10.263 1.00 74.88 107 ILE A N 1
ATOM 833 C CA . ILE A 1 107 ? -15.908 1.617 9.796 1.00 74.88 107 ILE A CA 1
ATOM 834 C C . ILE A 1 107 ? -16.130 1.255 8.318 1.00 74.88 107 ILE A C 1
ATOM 836 O O . ILE A 1 107 ? -15.180 1.052 7.559 1.00 74.88 107 ILE A O 1
ATOM 840 N N . ARG A 1 108 ? -17.394 1.217 7.878 1.00 73.00 108 ARG A N 1
ATOM 841 C CA . ARG A 1 108 ? -17.739 0.989 6.474 1.00 73.00 108 ARG A CA 1
ATOM 842 C C . ARG A 1 108 ? -17.261 2.140 5.594 1.00 73.00 108 ARG A C 1
ATOM 844 O O . ARG A 1 108 ? -16.662 1.882 4.560 1.00 73.00 108 ARG A O 1
ATOM 851 N N . ASP A 1 109 ? -17.506 3.382 5.992 1.00 78.06 109 ASP A N 1
ATOM 852 C CA . ASP A 1 109 ? -17.151 4.535 5.158 1.00 78.06 109 ASP A CA 1
ATOM 853 C C . ASP A 1 109 ? -15.636 4.732 5.116 1.00 78.06 109 ASP A C 1
ATOM 855 O O . ASP A 1 109 ? -15.091 4.983 4.044 1.00 78.06 109 ASP A O 1
ATOM 859 N N . LEU A 1 110 ? -14.952 4.498 6.244 1.00 76.62 110 LEU A N 1
ATOM 860 C CA . LEU A 1 110 ? -13.490 4.484 6.311 1.00 76.62 110 LEU A CA 1
ATOM 861 C C . LEU A 1 110 ? -12.902 3.436 5.356 1.00 76.62 110 LEU A C 1
ATOM 863 O O . LEU A 1 110 ? -12.056 3.758 4.534 1.00 76.62 110 LEU A O 1
ATOM 867 N N . SER A 1 111 ? -13.404 2.198 5.398 1.00 77.38 111 SER A N 1
ATOM 868 C CA . SER A 1 111 ? -12.896 1.138 4.516 1.00 77.38 111 SER A CA 1
ATOM 869 C C . SER A 1 111 ? -13.230 1.380 3.041 1.00 77.38 111 SER A C 1
ATOM 871 O O . SER A 1 111 ? -12.404 1.092 2.180 1.00 77.38 111 SER A O 1
ATOM 873 N N . MET A 1 112 ? -14.394 1.955 2.721 1.00 79.06 112 MET A N 1
ATOM 874 C CA . MET A 1 112 ? -14.718 2.376 1.352 1.00 79.06 112 MET A CA 1
ATOM 875 C C . MET A 1 112 ? -13.800 3.500 0.863 1.00 79.06 112 MET A C 1
ATOM 877 O O . MET A 1 112 ? -13.410 3.500 -0.305 1.00 79.06 112 MET A O 1
ATOM 881 N N . GLN A 1 113 ? -13.446 4.440 1.740 1.00 82.50 113 GLN A N 1
ATOM 882 C CA . GLN A 1 113 ? -12.501 5.504 1.425 1.00 82.50 113 GLN A CA 1
ATOM 883 C C . GLN A 1 113 ? -11.085 4.955 1.229 1.00 82.50 113 GLN A C 1
ATOM 885 O O . GLN A 1 113 ? -10.465 5.270 0.218 1.00 82.50 113 GLN A O 1
ATOM 890 N N . ASP A 1 114 ? -10.620 4.068 2.110 1.00 78.62 114 ASP A N 1
ATOM 891 C CA . ASP A 1 114 ? -9.320 3.401 1.983 1.00 78.62 114 ASP A CA 1
ATOM 892 C C . ASP A 1 114 ? -9.221 2.604 0.674 1.00 78.62 114 ASP A C 1
ATOM 894 O O . ASP A 1 114 ? -8.191 2.637 -0.000 1.00 78.62 114 ASP A O 1
ATOM 898 N N . ILE A 1 115 ? -10.302 1.922 0.270 1.00 82.31 115 ILE A N 1
ATOM 899 C CA . ILE A 1 115 ? -10.375 1.219 -1.019 1.00 82.31 115 ILE A CA 1
ATOM 900 C C . ILE A 1 115 ? -10.295 2.214 -2.179 1.00 82.31 115 ILE A C 1
ATOM 902 O O . ILE A 1 115 ? -9.494 2.020 -3.092 1.00 82.31 115 ILE A O 1
ATOM 906 N N . ALA A 1 116 ? -11.083 3.290 -2.148 1.00 81.94 116 ALA A N 1
ATOM 907 C CA . ALA A 1 116 ? -11.076 4.296 -3.207 1.00 81.94 116 ALA A CA 1
ATOM 908 C C . ALA A 1 116 ? -9.714 5.003 -3.327 1.00 81.94 116 ALA A C 1
ATOM 910 O O . ALA A 1 116 ? -9.245 5.285 -4.434 1.00 81.94 116 ALA A O 1
ATOM 911 N N . ASP A 1 117 ? -9.050 5.270 -2.205 1.00 83.38 117 ASP A N 1
ATOM 912 C CA . ASP A 1 117 ? -7.725 5.880 -2.179 1.00 83.38 117 ASP A CA 1
ATOM 913 C C . ASP A 1 117 ? -6.641 4.890 -2.627 1.00 83.38 117 ASP A C 1
ATOM 915 O O . ASP A 1 117 ? -5.734 5.281 -3.369 1.00 83.38 117 ASP A O 1
ATOM 919 N N . ALA A 1 118 ? -6.768 3.599 -2.301 1.00 78.25 118 ALA A N 1
ATOM 920 C CA . ALA A 1 118 ? -5.911 2.545 -2.843 1.00 78.25 118 ALA A CA 1
ATOM 921 C C . ALA A 1 118 ? -6.077 2.388 -4.366 1.00 78.25 118 ALA A C 1
ATOM 923 O O . ALA A 1 118 ? -5.080 2.272 -5.085 1.00 78.25 118 ALA A O 1
AT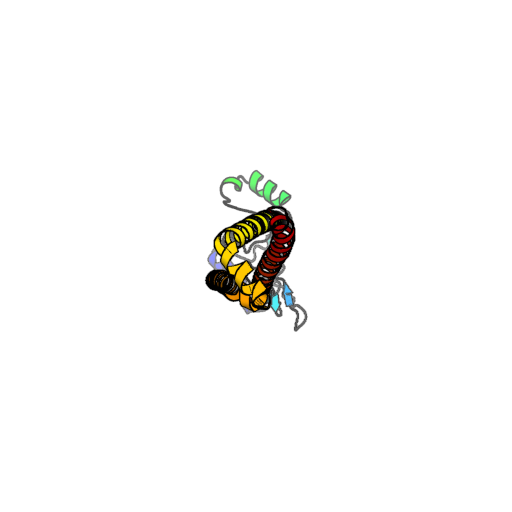OM 924 N N . GLU A 1 119 ? -7.308 2.445 -4.881 1.00 83.25 119 GLU A N 1
ATOM 925 C CA . GLU A 1 119 ? -7.577 2.440 -6.323 1.00 83.25 119 GLU A CA 1
ATOM 926 C C . GLU A 1 119 ? -6.946 3.657 -7.008 1.00 83.25 119 GLU A C 1
ATOM 928 O O . GLU A 1 119 ? -6.217 3.511 -7.993 1.00 83.25 119 GLU A O 1
ATOM 933 N N . ARG A 1 120 ? -7.141 4.863 -6.462 1.00 84.25 120 ARG A N 1
ATOM 934 C CA . ARG A 1 120 ? -6.515 6.093 -6.982 1.00 84.25 120 ARG A CA 1
ATOM 935 C C . ARG A 1 120 ? -4.993 6.015 -6.963 1.00 84.25 120 ARG A C 1
ATOM 937 O O . ARG A 1 120 ? -4.350 6.404 -7.940 1.00 84.25 120 ARG A O 1
ATOM 944 N N . ALA A 1 121 ? -4.411 5.503 -5.880 1.00 79.31 121 ALA A N 1
ATOM 945 C CA . ALA A 1 121 ? -2.973 5.293 -5.780 1.00 79.31 121 ALA A CA 1
ATOM 946 C C . ALA A 1 121 ? -2.481 4.310 -6.854 1.00 79.31 121 ALA A C 1
ATOM 948 O O . ALA A 1 121 ? -1.462 4.573 -7.495 1.00 79.31 121 ALA A O 1
ATOM 949 N N . SER A 1 122 ? -3.230 3.234 -7.110 1.00 74.00 122 SER A N 1
ATOM 950 C CA . SER A 1 122 ? -2.924 2.267 -8.166 1.00 74.00 122 SER A CA 1
ATOM 951 C C . SER A 1 122 ? -2.973 2.900 -9.561 1.00 74.00 122 SER A C 1
ATOM 953 O O . SER A 1 122 ? -2.028 2.749 -10.339 1.00 74.00 122 SER A O 1
ATOM 955 N N . TYR A 1 123 ? -4.007 3.689 -9.868 1.00 80.94 123 TYR A N 1
ATOM 956 C CA . TYR A 1 123 ? -4.092 4.407 -11.143 1.00 80.94 123 TYR A CA 1
ATOM 957 C C . TYR A 1 123 ? -2.945 5.403 -11.326 1.00 80.94 123 TYR A C 1
ATOM 959 O O . TYR A 1 123 ? -2.328 5.442 -12.391 1.00 80.94 123 TYR A O 1
ATOM 967 N N . ASN A 1 124 ? -2.603 6.165 -10.285 1.00 77.06 124 ASN A N 1
ATOM 968 C CA . ASN A 1 124 ? -1.474 7.095 -10.327 1.00 77.06 124 ASN A CA 1
ATOM 969 C C . ASN A 1 124 ? -0.141 6.370 -10.558 1.00 77.06 124 ASN A C 1
ATOM 971 O O . ASN A 1 124 ? 0.691 6.846 -11.332 1.00 77.06 124 ASN A O 1
ATOM 975 N N . GLN A 1 125 ? 0.052 5.199 -9.945 1.00 75.69 125 GLN A N 1
ATOM 976 C CA . GLN A 1 125 ? 1.219 4.354 -10.206 1.00 75.69 125 GLN A CA 1
ATOM 977 C C . GLN A 1 125 ? 1.245 3.847 -11.652 1.00 75.69 125 GLN A C 1
ATOM 979 O O . GLN A 1 125 ? 2.302 3.875 -12.283 1.00 75.69 125 GLN A O 1
ATOM 984 N N . LEU A 1 126 ? 0.101 3.436 -12.203 1.00 74.88 126 LEU A N 1
ATOM 985 C CA . LEU A 1 126 ? 0.005 2.965 -13.585 1.00 74.88 126 LEU A CA 1
ATOM 986 C C . LEU A 1 126 ? 0.315 4.084 -14.592 1.00 74.88 126 LEU A C 1
ATOM 988 O O . LEU A 1 126 ? 1.098 3.870 -15.519 1.00 74.88 126 LEU A O 1
ATOM 992 N N . TYR A 1 127 ? -0.209 5.296 -14.380 1.00 82.06 127 TYR A N 1
ATOM 993 C CA . TYR A 1 127 ? 0.152 6.466 -15.188 1.00 82.06 127 TYR A CA 1
ATOM 994 C C . TYR A 1 127 ? 1.640 6.808 -15.071 1.00 82.06 127 TYR A C 1
ATOM 996 O O . TYR A 1 127 ? 2.294 7.053 -16.087 1.00 82.06 127 TYR A O 1
ATOM 1004 N N . GLY A 1 128 ? 2.199 6.767 -13.858 1.00 76.50 128 GLY A N 1
ATOM 1005 C CA . GLY A 1 128 ? 3.630 6.972 -13.637 1.00 76.50 128 GLY A CA 1
ATOM 1006 C C . GLY A 1 128 ? 4.492 5.951 -14.384 1.00 76.50 128 GLY A C 1
ATOM 1007 O O . GLY A 1 128 ? 5.490 6.318 -15.010 1.00 76.50 128 GLY A O 1
ATOM 1008 N N . LEU A 1 129 ? 4.081 4.680 -14.389 1.00 75.88 129 LEU A N 1
ATOM 1009 C CA . LEU A 1 129 ? 4.776 3.606 -15.098 1.00 75.88 129 LEU A CA 1
ATOM 1010 C C . LEU A 1 129 ? 4.723 3.805 -16.619 1.00 75.88 129 LEU A C 1
ATOM 1012 O O . LEU A 1 129 ? 5.750 3.661 -17.284 1.00 75.88 129 LEU A O 1
ATOM 1016 N N . LEU A 1 130 ? 3.572 4.208 -17.167 1.00 78.06 130 LEU A N 1
ATOM 1017 C CA . LEU A 1 130 ? 3.435 4.525 -18.594 1.00 78.06 130 LEU A CA 1
ATOM 1018 C C . LEU A 1 130 ? 4.344 5.686 -19.015 1.00 78.06 130 LEU A C 1
ATOM 1020 O O . LEU A 1 130 ? 5.078 5.562 -19.997 1.00 78.06 130 LEU A O 1
ATOM 1024 N N . VAL A 1 131 ? 4.345 6.789 -18.260 1.00 84.06 131 VAL A N 1
ATOM 1025 C CA . VAL A 1 131 ? 5.210 7.949 -18.539 1.00 84.06 131 VAL A CA 1
ATOM 1026 C C . VAL A 1 131 ? 6.686 7.557 -18.470 1.00 84.06 131 VAL A C 1
ATOM 1028 O O . VAL A 1 131 ? 7.464 7.928 -19.350 1.00 84.06 131 VAL A O 1
ATOM 1031 N N . THR A 1 132 ? 7.066 6.759 -17.472 1.00 79.38 132 THR A N 1
ATOM 1032 C CA . THR A 1 132 ? 8.447 6.283 -17.306 1.00 79.38 132 THR A CA 1
ATOM 1033 C C . THR A 1 132 ? 8.874 5.378 -18.462 1.00 79.38 132 THR A C 1
ATOM 1035 O O . THR A 1 132 ? 9.981 5.531 -18.969 1.00 79.38 132 THR A O 1
ATOM 1038 N N . CYS A 1 133 ? 7.994 4.492 -18.935 1.00 75.88 133 CYS A N 1
ATOM 1039 C CA . CYS A 1 133 ? 8.252 3.625 -20.087 1.00 75.88 133 CYS A CA 1
ATOM 1040 C C . CYS A 1 133 ? 8.453 4.433 -21.381 1.00 75.88 133 CYS A C 1
ATOM 1042 O O . CYS A 1 133 ? 9.407 4.211 -22.125 1.00 75.88 133 CYS A O 1
ATOM 1044 N N . ILE A 1 134 ? 7.604 5.436 -21.634 1.00 83.81 134 ILE A N 1
ATOM 1045 C CA . ILE A 1 134 ? 7.762 6.320 -22.801 1.00 83.81 134 ILE A CA 1
ATOM 1046 C C . ILE A 1 134 ? 9.085 7.091 -22.709 1.00 83.81 134 ILE A C 1
ATOM 1048 O O . ILE A 1 134 ? 9.837 7.158 -23.685 1.00 83.81 134 ILE A O 1
ATOM 1052 N N . ALA A 1 135 ? 9.395 7.648 -21.536 1.00 83.25 135 ALA A N 1
ATOM 1053 C CA . ALA A 1 135 ? 10.645 8.361 -21.312 1.00 83.25 135 ALA A CA 1
ATOM 1054 C C . ALA A 1 135 ? 11.867 7.450 -21.512 1.00 83.25 135 ALA A C 1
ATOM 1056 O O . ALA A 1 135 ? 12.831 7.872 -22.156 1.00 83.25 135 ALA A O 1
ATOM 1057 N N . SER A 1 136 ? 11.824 6.203 -21.029 1.00 80.00 136 SER A N 1
ATOM 1058 C CA . SER A 1 136 ? 12.937 5.261 -21.179 1.00 80.00 136 SER A CA 1
ATOM 1059 C C . SER A 1 136 ? 13.185 4.911 -22.646 1.00 80.00 136 SER A C 1
ATOM 1061 O O . SER A 1 136 ? 14.331 4.968 -23.093 1.00 80.00 136 SER A O 1
ATOM 1063 N N . VAL A 1 137 ? 12.131 4.696 -23.442 1.00 81.06 137 VAL A N 1
ATOM 1064 C CA . VAL A 1 137 ? 12.238 4.482 -24.898 1.00 81.06 137 VAL A CA 1
ATOM 1065 C C . VAL A 1 137 ? 12.890 5.678 -25.599 1.00 81.06 137 VAL A C 1
ATOM 1067 O O . VAL A 1 137 ? 13.800 5.498 -26.417 1.00 81.06 137 VAL A O 1
ATOM 1070 N N . VAL A 1 138 ? 12.469 6.905 -25.275 1.00 85.00 138 VAL A N 1
ATOM 1071 C CA . VAL A 1 138 ? 13.037 8.123 -25.878 1.00 85.00 138 VAL A CA 1
ATOM 1072 C C . VAL A 1 138 ? 14.519 8.255 -25.527 1.00 85.00 138 VAL A C 1
ATOM 1074 O O . VAL A 1 138 ? 15.348 8.429 -26.427 1.00 85.00 138 VAL A O 1
ATOM 1077 N N . ILE A 1 139 ? 14.872 8.104 -24.249 1.00 83.75 139 ILE A N 1
ATOM 1078 C CA . ILE A 1 139 ? 16.260 8.187 -23.777 1.00 83.75 139 ILE A CA 1
ATOM 1079 C C . ILE A 1 139 ? 17.112 7.097 -24.435 1.00 83.75 139 ILE A C 1
ATOM 1081 O O . ILE A 1 139 ? 18.180 7.404 -24.964 1.00 83.75 139 ILE A O 1
ATOM 1085 N N . ALA A 1 140 ? 16.626 5.855 -24.475 1.00 80.62 140 ALA A N 1
ATOM 1086 C CA . ALA A 1 140 ? 17.291 4.723 -25.115 1.00 80.62 140 ALA A CA 1
ATOM 1087 C C . ALA A 1 140 ? 17.593 4.994 -26.596 1.00 80.62 140 ALA A C 1
ATOM 1089 O O . ALA A 1 140 ? 18.725 4.792 -27.048 1.00 80.62 140 ALA A O 1
ATOM 1090 N N . SER A 1 141 ? 16.605 5.500 -27.340 1.00 79.25 141 SER A N 1
ATOM 1091 C CA . SER A 1 141 ? 16.762 5.825 -28.762 1.00 79.25 141 SER A CA 1
ATOM 1092 C C . SER A 1 141 ? 17.813 6.919 -28.993 1.00 79.25 141 SER A C 1
ATOM 1094 O O . SER A 1 141 ? 18.669 6.789 -29.875 1.00 79.25 141 SER A O 1
ATOM 1096 N N . TYR A 1 142 ? 17.814 7.960 -28.154 1.00 84.00 142 TYR A N 1
ATOM 1097 C CA . TYR A 1 142 ? 18.763 9.065 -28.242 1.00 84.00 142 TYR A CA 1
ATOM 1098 C C . TYR A 1 142 ? 20.185 8.618 -27.889 1.00 84.00 142 TYR A C 1
ATOM 1100 O O . TYR A 1 142 ? 21.138 8.952 -28.597 1.00 84.00 142 TYR A O 1
ATOM 1108 N N . LEU A 1 143 ? 20.336 7.809 -26.836 1.00 82.12 143 LEU A N 1
ATOM 1109 C CA . LEU A 1 143 ? 21.631 7.284 -26.404 1.00 82.12 143 LEU A CA 1
ATOM 1110 C C . LEU A 1 143 ? 22.243 6.366 -27.470 1.00 82.12 143 LEU A C 1
ATOM 1112 O O . LEU A 1 143 ? 23.435 6.477 -27.770 1.00 82.12 143 LEU A O 1
ATOM 1116 N N . ALA A 1 144 ? 21.422 5.506 -28.083 1.00 78.81 144 ALA A N 1
ATOM 1117 C CA . ALA A 1 144 ? 21.834 4.646 -29.189 1.00 78.81 144 ALA A CA 1
ATOM 1118 C C . ALA A 1 144 ? 22.286 5.474 -30.404 1.00 78.81 144 ALA A C 1
ATOM 1120 O O . ALA A 1 144 ? 23.380 5.253 -30.934 1.00 78.81 144 ALA A O 1
ATOM 1121 N N . ALA A 1 145 ? 21.497 6.474 -30.808 1.00 79.38 145 ALA A N 1
ATOM 1122 C CA . ALA A 1 145 ? 21.834 7.356 -31.923 1.00 79.38 145 ALA A CA 1
ATOM 1123 C C . ALA A 1 145 ? 23.141 8.131 -31.674 1.00 79.38 145 ALA A C 1
ATOM 1125 O O . ALA A 1 145 ? 24.023 8.171 -32.540 1.00 79.38 145 ALA A O 1
ATOM 1126 N N . LEU A 1 146 ? 23.300 8.703 -30.477 1.00 82.69 146 LEU A N 1
ATOM 1127 C CA . LEU A 1 146 ? 24.491 9.453 -30.084 1.00 82.69 146 LEU A CA 1
ATOM 1128 C C . LEU A 1 146 ? 25.738 8.559 -30.050 1.00 82.69 146 LEU A C 1
ATOM 1130 O O . 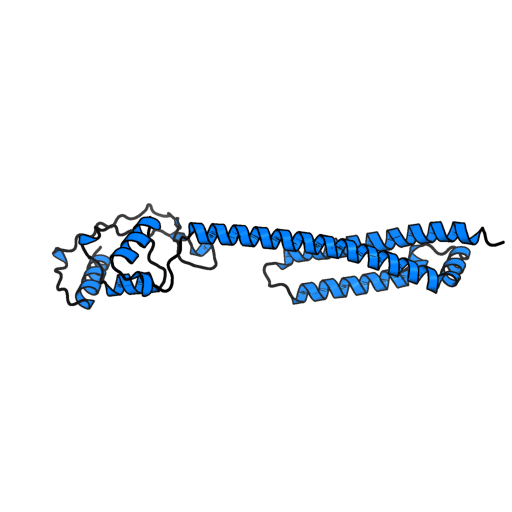LEU A 1 146 ? 26.793 8.952 -30.558 1.00 82.69 146 LEU A O 1
ATOM 1134 N N . TYR A 1 147 ? 25.621 7.346 -29.504 1.00 82.62 147 TYR A N 1
ATOM 1135 C CA . TYR A 1 147 ? 26.717 6.379 -29.459 1.00 82.62 147 TYR A CA 1
ATOM 1136 C C . TYR A 1 147 ? 27.173 5.965 -30.863 1.00 82.62 147 TYR A C 1
ATOM 1138 O O . TYR A 1 147 ? 28.374 6.008 -31.161 1.00 82.62 147 TYR A O 1
ATOM 1146 N N . CYS A 1 148 ? 26.226 5.598 -31.732 1.00 77.75 148 CYS A N 1
ATOM 1147 C CA . CYS A 1 148 ? 26.512 5.179 -33.104 1.00 77.75 148 CYS A CA 1
ATOM 1148 C C . CYS A 1 148 ? 27.096 6.329 -33.937 1.00 77.75 148 CYS A C 1
ATOM 1150 O O . CYS A 1 148 ? 28.034 6.113 -34.705 1.00 77.75 148 CYS A O 1
ATOM 1152 N N . SER A 1 149 ? 26.606 7.559 -33.749 1.00 79.12 149 SER A N 1
ATOM 1153 C CA . SER A 1 149 ? 27.136 8.756 -34.415 1.00 79.12 149 SER A CA 1
ATOM 1154 C C . SER A 1 149 ? 28.579 9.054 -33.990 1.00 79.12 149 SER A C 1
ATOM 1156 O O . SER A 1 149 ? 29.473 9.164 -34.835 1.00 79.12 149 SER A O 1
ATOM 1158 N N . ARG A 1 150 ? 28.845 9.095 -32.677 1.00 82.56 150 ARG A N 1
ATOM 1159 C CA . ARG A 1 150 ? 30.166 9.439 -32.128 1.00 82.56 150 ARG A CA 1
ATOM 1160 C C . ARG A 1 150 ? 31.239 8.403 -32.467 1.00 82.56 150 ARG A C 1
ATOM 1162 O O . ARG A 1 150 ? 32.387 8.769 -32.704 1.00 82.56 150 ARG A O 1
ATOM 1169 N N . ASN A 1 151 ? 30.876 7.121 -32.513 1.00 79.81 151 ASN A N 1
ATOM 1170 C CA . ASN A 1 151 ? 31.820 6.026 -32.752 1.00 79.81 151 ASN A CA 1
ATOM 1171 C C . ASN A 1 151 ? 31.800 5.480 -34.189 1.00 79.81 151 ASN A C 1
ATOM 1173 O O . ASN A 1 151 ? 32.473 4.484 -34.455 1.00 79.81 151 ASN A O 1
ATOM 1177 N N . ARG A 1 152 ? 31.094 6.131 -35.127 1.00 76.25 152 ARG A N 1
ATOM 1178 C CA . ARG A 1 152 ? 30.841 5.634 -36.494 1.00 76.25 152 ARG A CA 1
ATOM 1179 C C . ARG A 1 152 ? 32.083 5.072 -37.198 1.00 76.25 152 ARG A C 1
ATOM 1181 O O . ARG A 1 152 ? 32.068 3.931 -37.642 1.00 76.25 152 ARG A O 1
ATOM 1188 N N . LYS A 1 153 ? 33.184 5.836 -37.243 1.00 77.12 153 LYS A N 1
ATOM 1189 C CA . LYS A 1 153 ? 34.440 5.421 -37.906 1.00 77.12 153 LYS A CA 1
ATOM 1190 C C . LYS A 1 153 ? 35.061 4.179 -37.258 1.00 77.12 153 LYS A C 1
ATOM 1192 O O . LYS A 1 153 ? 35.513 3.273 -37.945 1.00 77.12 153 LYS A O 1
ATOM 1197 N N . ARG A 1 154 ? 35.062 4.123 -35.923 1.00 80.12 154 ARG A N 1
ATOM 1198 C CA . ARG A 1 154 ? 35.627 3.006 -35.151 1.00 80.12 154 ARG A CA 1
ATOM 1199 C C . ARG A 1 154 ? 34.777 1.743 -35.282 1.00 80.12 154 ARG A C 1
ATOM 1201 O 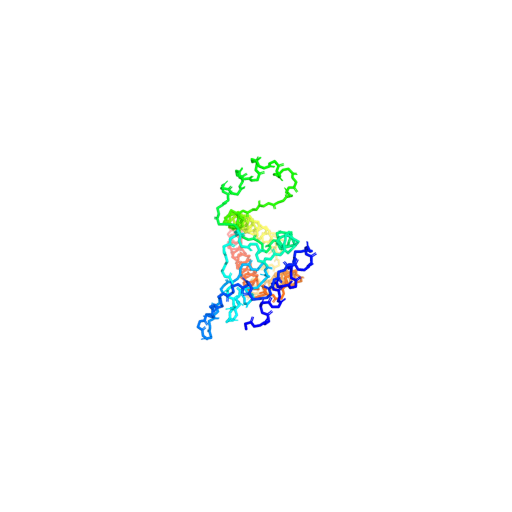O . ARG A 1 154 ? 35.333 0.650 -35.323 1.00 80.12 154 ARG A O 1
ATOM 1208 N N . LEU A 1 155 ? 33.452 1.892 -35.313 1.00 79.38 155 LEU A N 1
ATOM 1209 C CA . LEU A 1 155 ? 32.515 0.784 -35.495 1.00 79.38 155 LEU A CA 1
ATOM 1210 C C . LEU A 1 155 ? 32.674 0.167 -36.891 1.00 79.38 155 LEU A C 1
ATOM 1212 O O . LEU A 1 155 ? 32.826 -1.047 -36.980 1.00 79.38 155 LEU A O 1
ATOM 1216 N N . TYR A 1 156 ? 32.766 1.000 -37.932 1.00 76.44 156 TYR A N 1
ATOM 1217 C CA . TYR A 1 156 ? 32.979 0.558 -39.314 1.00 76.44 156 TYR A CA 1
ATOM 1218 C C . TYR A 1 156 ? 34.317 -0.172 -39.512 1.00 76.44 156 TYR A C 1
ATOM 1220 O O . TYR A 1 156 ? 34.365 -1.251 -40.092 1.00 76.44 156 TYR A O 1
ATOM 1228 N N . LEU A 1 157 ? 35.412 0.358 -38.952 1.00 79.69 157 LEU A N 1
ATOM 1229 C CA . LEU A 1 157 ? 36.721 -0.305 -39.018 1.00 79.69 157 LEU A CA 1
ATOM 1230 C C . LEU A 1 157 ? 36.720 -1.668 -38.312 1.00 79.69 157 LEU A C 1
ATOM 1232 O O . LEU A 1 157 ? 37.266 -2.634 -38.830 1.00 79.69 157 LEU A O 1
ATOM 1236 N N . LYS A 1 158 ? 36.088 -1.778 -37.138 1.00 81.50 158 LYS A N 1
ATOM 1237 C CA . LYS A 1 158 ? 35.973 -3.069 -36.438 1.00 81.50 158 LYS A CA 1
ATOM 1238 C C . LYS A 1 158 ? 35.167 -4.089 -37.242 1.00 81.50 158 LYS A C 1
ATOM 1240 O O . LYS A 1 158 ? 35.466 -5.276 -37.183 1.00 81.50 158 LYS A O 1
ATOM 1245 N N . GLU A 1 159 ? 34.167 -3.632 -37.978 1.00 79.94 159 GLU A N 1
ATOM 1246 C CA . GLU A 1 159 ? 33.343 -4.494 -38.814 1.00 79.94 159 GLU A CA 1
ATOM 1247 C C . GLU A 1 159 ? 34.099 -5.028 -40.033 1.00 79.94 159 GLU A C 1
ATOM 1249 O O . GLU A 1 159 ? 34.069 -6.230 -40.278 1.00 79.94 159 GLU A O 1
ATOM 1254 N N . LEU A 1 160 ? 34.875 -4.178 -40.717 1.00 80.38 160 LEU A N 1
ATOM 1255 C CA . LEU A 1 160 ? 35.768 -4.604 -41.806 1.00 80.38 160 LEU A CA 1
ATOM 1256 C C . LEU A 1 160 ? 36.790 -5.656 -41.351 1.00 80.38 160 LEU A C 1
ATOM 1258 O O . LEU A 1 160 ? 37.157 -6.544 -42.111 1.00 80.38 160 LEU A O 1
ATOM 1262 N N . HIS A 1 161 ? 37.222 -5.582 -40.091 1.00 85.88 161 HIS A N 1
ATOM 1263 C CA . HIS A 1 161 ? 38.109 -6.568 -39.472 1.00 85.88 161 HIS A CA 1
ATOM 1264 C C . HIS A 1 161 ? 37.376 -7.819 -38.938 1.00 85.88 161 HIS A C 1
ATOM 1266 O O . HIS A 1 161 ? 37.990 -8.632 -38.246 1.00 85.88 161 HIS A O 1
ATOM 1272 N N . GLY A 1 162 ? 36.077 -7.983 -39.213 1.00 82.88 162 GLY A N 1
ATOM 1273 C CA . GLY A 1 162 ? 35.306 -9.182 -38.864 1.00 82.88 162 GLY A CA 1
ATOM 1274 C C . GLY A 1 162 ? 34.951 -9.318 -37.380 1.00 82.88 162 GLY A C 1
ATOM 1275 O O . GLY A 1 162 ? 34.679 -10.422 -36.906 1.00 82.88 162 GLY A O 1
ATOM 1276 N N . TYR A 1 163 ? 34.961 -8.230 -36.602 1.00 82.62 163 TYR A N 1
ATOM 1277 C CA . TYR A 1 163 ? 34.568 -8.305 -35.192 1.00 82.62 163 TYR A CA 1
ATOM 1278 C C . TYR A 1 163 ? 33.062 -8.567 -35.049 1.00 82.62 163 TYR A C 1
ATOM 1280 O O . TYR A 1 163 ? 32.235 -7.824 -35.566 1.00 82.62 163 TYR A O 1
ATOM 1288 N N . SER A 1 164 ? 32.704 -9.566 -34.237 1.00 80.12 164 SER A N 1
ATOM 1289 C CA . SER A 1 164 ? 31.313 -9.859 -33.862 1.00 80.12 164 SER A CA 1
ATOM 1290 C C . SER A 1 164 ? 30.628 -8.674 -33.158 1.00 80.12 164 SER A C 1
ATOM 1292 O O . SER A 1 164 ? 31.274 -7.978 -32.364 1.00 80.12 164 SER A O 1
ATOM 1294 N N . PHE A 1 165 ? 29.310 -8.535 -33.339 1.00 73.12 165 PHE A N 1
ATOM 1295 C CA . PHE A 1 165 ? 28.454 -7.484 -32.761 1.00 73.12 165 PHE A CA 1
ATOM 1296 C C . PHE A 1 165 ? 28.745 -7.189 -31.274 1.00 73.12 165 PHE A C 1
ATOM 1298 O O . PHE A 1 165 ? 29.072 -6.063 -30.895 1.00 73.12 165 PHE A O 1
ATOM 1305 N N . TRP A 1 166 ? 28.758 -8.218 -30.426 1.00 74.06 166 TRP A N 1
ATOM 1306 C CA . TRP A 1 166 ? 29.001 -8.087 -28.982 1.00 74.06 166 TRP A CA 1
ATOM 1307 C C . TRP A 1 166 ? 30.367 -7.492 -28.631 1.00 74.06 166 TRP A C 1
ATOM 1309 O O . TRP A 1 166 ? 30.495 -6.670 -27.725 1.00 74.06 166 TRP A O 1
ATOM 1319 N N . ARG A 1 167 ? 31.404 -7.860 -29.386 1.00 75.50 167 ARG A N 1
ATOM 1320 C CA . ARG A 1 167 ? 32.780 -7.383 -29.175 1.00 75.50 167 ARG A CA 1
ATOM 1321 C C . ARG A 1 167 ? 32.961 -5.939 -29.648 1.00 75.50 167 ARG A C 1
ATOM 1323 O O . ARG A 1 167 ? 33.848 -5.226 -29.175 1.00 75.50 167 ARG A O 1
ATOM 1330 N N . ARG A 1 168 ? 32.106 -5.491 -30.569 1.00 77.06 168 ARG A N 1
ATOM 1331 C CA . ARG A 1 168 ? 32.079 -4.116 -31.066 1.00 77.06 168 ARG A CA 1
ATOM 1332 C C . ARG A 1 168 ? 31.367 -3.171 -30.088 1.00 77.06 168 ARG A C 1
ATOM 1334 O O . ARG A 1 168 ? 31.882 -2.074 -29.865 1.00 77.06 168 ARG A O 1
ATOM 1341 N N . HIS A 1 169 ? 30.281 -3.629 -29.459 1.00 78.81 169 HIS A N 1
ATOM 1342 C CA . HIS A 1 169 ? 29.424 -2.843 -28.556 1.00 78.81 169 HIS A CA 1
ATOM 1343 C C . HIS A 1 169 ? 29.651 -3.098 -27.052 1.00 78.81 169 HIS A C 1
ATOM 1345 O O . HIS A 1 169 ? 28.926 -2.549 -26.222 1.00 78.81 169 HIS A O 1
ATOM 1351 N N . SER A 1 170 ? 30.677 -3.868 -26.671 1.00 76.12 170 SER A N 1
ATOM 1352 C CA . SER A 1 170 ? 30.952 -4.239 -25.272 1.00 76.12 170 SER A CA 1
ATOM 1353 C C . SER A 1 170 ? 31.061 -3.046 -24.315 1.00 76.12 170 SER A C 1
ATOM 1355 O O . SER A 1 170 ? 30.577 -3.118 -23.191 1.00 76.12 170 SER A O 1
ATOM 1357 N N . SER A 1 171 ? 31.615 -1.914 -24.762 1.00 76.31 171 SER A N 1
ATOM 1358 C CA . SER A 1 171 ? 31.702 -0.689 -23.952 1.00 76.31 171 SER A CA 1
ATOM 1359 C C . SER A 1 171 ? 30.330 -0.135 -23.554 1.00 76.31 171 SER A C 1
ATOM 1361 O O . SER A 1 171 ? 30.180 0.433 -22.479 1.00 76.31 171 SER A O 1
ATOM 1363 N N . LEU A 1 172 ? 29.338 -0.270 -24.437 1.00 77.69 172 LEU A N 1
ATOM 1364 C CA . LEU A 1 172 ? 27.979 0.208 -24.202 1.00 77.69 172 LEU A CA 1
ATOM 1365 C C . LEU A 1 172 ? 27.202 -0.787 -23.330 1.00 77.69 172 LEU A C 1
ATOM 1367 O O . LEU A 1 172 ? 26.492 -0.362 -22.424 1.00 77.69 172 LEU A O 1
ATOM 1371 N N . ALA A 1 173 ? 27.411 -2.093 -23.528 1.00 74.75 173 ALA A N 1
ATOM 1372 C CA . ALA A 1 173 ? 26.850 -3.132 -22.661 1.00 74.75 173 ALA A CA 1
ATOM 1373 C C . ALA A 1 173 ? 27.326 -2.989 -21.202 1.00 74.75 173 ALA A C 1
ATOM 1375 O O . ALA A 1 173 ? 26.524 -3.105 -20.281 1.00 74.75 173 ALA A O 1
ATOM 1376 N N . ILE A 1 174 ? 28.606 -2.657 -20.988 1.00 77.88 174 ILE A N 1
ATOM 1377 C CA . ILE A 1 174 ? 29.152 -2.381 -19.647 1.00 77.88 174 ILE A CA 1
ATOM 1378 C C . ILE A 1 174 ? 28.502 -1.129 -19.036 1.00 77.88 174 ILE A C 1
ATOM 1380 O O . ILE A 1 174 ? 28.145 -1.139 -17.861 1.00 77.88 174 ILE A O 1
ATOM 1384 N N . GLY A 1 175 ? 28.301 -0.066 -19.823 1.00 78.50 175 GLY A N 1
ATOM 1385 C CA . GLY A 1 175 ? 27.615 1.145 -19.357 1.00 78.50 175 GLY A CA 1
ATOM 1386 C C . GLY A 1 175 ? 26.163 0.888 -18.933 1.00 78.50 175 GLY A C 1
ATOM 1387 O O . GLY A 1 175 ? 25.737 1.366 -17.885 1.00 78.50 175 GLY A O 1
ATOM 1388 N N . LEU A 1 176 ? 25.430 0.077 -19.701 1.00 76.81 176 LEU A N 1
ATOM 1389 C CA . LEU A 1 176 ? 24.072 -0.369 -19.363 1.00 76.81 176 LEU A CA 1
ATOM 1390 C C . LEU A 1 176 ? 24.040 -1.245 -18.105 1.00 76.81 176 LEU A C 1
ATOM 1392 O O . LEU A 1 176 ? 23.174 -1.062 -17.250 1.00 76.81 176 LEU A O 1
ATOM 1396 N N . ALA A 1 177 ? 24.996 -2.164 -17.956 1.00 76.25 177 ALA A N 1
ATOM 1397 C CA . ALA A 1 177 ? 25.116 -3.007 -16.766 1.00 76.25 177 ALA A CA 1
ATOM 1398 C C . ALA A 1 177 ? 25.395 -2.177 -15.496 1.00 76.25 177 ALA A C 1
ATOM 1400 O O . ALA A 1 177 ? 24.830 -2.439 -14.439 1.00 76.25 177 ALA A O 1
ATOM 1401 N N . LEU A 1 178 ? 26.220 -1.131 -15.598 1.00 80.19 178 LEU A N 1
ATOM 1402 C CA . LEU A 1 178 ? 26.482 -0.224 -14.477 1.00 80.19 178 LEU A CA 1
ATOM 1403 C C . LEU A 1 178 ? 25.267 0.653 -14.146 1.00 80.19 178 LEU A C 1
ATOM 1405 O O . LEU A 1 178 ? 24.920 0.793 -12.976 1.00 80.19 178 LEU A O 1
ATOM 1409 N N . GLY A 1 179 ? 24.587 1.206 -15.155 1.00 77.50 179 GLY A N 1
ATOM 1410 C CA . GLY A 1 179 ? 23.371 2.001 -14.943 1.00 77.50 179 GLY A CA 1
ATOM 1411 C C . GLY A 1 179 ? 22.236 1.191 -14.306 1.00 77.50 179 GLY A C 1
ATOM 1412 O O . GLY A 1 179 ? 21.556 1.662 -13.392 1.00 77.50 179 GLY A O 1
ATOM 1413 N N . SER A 1 180 ? 22.077 -0.063 -14.727 1.00 74.56 180 SER A N 1
ATOM 1414 C CA . SER A 1 180 ? 21.110 -0.988 -14.127 1.00 74.56 180 SER A CA 1
ATOM 1415 C C . SER A 1 180 ? 21.486 -1.411 -12.704 1.00 74.56 180 SER A C 1
ATOM 1417 O O . SER A 1 180 ? 20.619 -1.488 -11.838 1.00 74.56 180 SER A O 1
ATOM 1419 N N . ALA A 1 181 ? 22.773 -1.605 -12.412 1.00 76.25 181 ALA A N 1
ATOM 1420 C CA . ALA A 1 181 ? 23.226 -1.871 -11.047 1.00 76.25 181 ALA A CA 1
ATOM 1421 C C . ALA A 1 181 ? 22.936 -0.694 -10.097 1.00 76.25 181 ALA A C 1
ATOM 1423 O O . ALA A 1 181 ? 22.519 -0.913 -8.961 1.00 76.25 181 ALA A O 1
ATOM 1424 N N . ILE A 1 182 ? 23.105 0.551 -10.559 1.00 79.62 182 ILE A N 1
ATOM 1425 C CA . ILE A 1 182 ? 22.821 1.758 -9.762 1.00 79.62 182 ILE A CA 1
ATOM 1426 C C . ILE A 1 182 ? 21.323 1.887 -9.467 1.00 79.62 182 ILE A C 1
ATOM 1428 O O . ILE A 1 182 ? 20.941 2.185 -8.336 1.00 79.62 182 ILE A O 1
ATOM 1432 N N . THR A 1 183 ? 20.467 1.639 -10.459 1.00 74.31 183 THR A N 1
ATOM 1433 C CA . THR A 1 183 ? 19.007 1.694 -10.272 1.00 74.31 183 THR A CA 1
ATOM 1434 C C . THR A 1 183 ? 18.511 0.589 -9.338 1.00 74.31 183 THR A C 1
ATOM 1436 O O . THR A 1 183 ? 17.731 0.874 -8.429 1.00 74.31 183 THR A O 1
ATOM 1439 N N . LEU A 1 184 ? 19.031 -0.637 -9.466 1.00 74.75 184 LEU A N 1
ATOM 1440 C CA . LEU A 1 184 ? 18.754 -1.737 -8.532 1.00 74.75 184 LEU A CA 1
ATOM 1441 C C . LEU A 1 184 ? 19.239 -1.430 -7.105 1.00 74.75 184 LEU A C 1
ATOM 1443 O O . LEU A 1 184 ? 18.517 -1.696 -6.144 1.00 74.75 184 LEU A O 1
ATOM 1447 N N . ALA A 1 185 ? 20.426 -0.836 -6.954 1.00 75.12 185 ALA A N 1
ATOM 1448 C CA . ALA A 1 185 ? 20.959 -0.440 -5.651 1.00 75.12 185 ALA A CA 1
ATOM 1449 C C . ALA A 1 185 ? 20.123 0.673 -4.995 1.00 75.12 185 ALA A C 1
ATOM 1451 O O . ALA A 1 185 ? 19.834 0.598 -3.803 1.00 75.12 185 ALA A O 1
ATOM 1452 N N . GLY A 1 186 ? 19.680 1.672 -5.766 1.00 72.12 186 GLY A N 1
ATOM 1453 C CA . GLY A 1 186 ? 18.787 2.725 -5.272 1.00 72.12 186 GLY A CA 1
ATOM 1454 C C . GLY A 1 186 ? 17.441 2.175 -4.792 1.00 72.12 186 GLY A C 1
ATOM 1455 O O . GLY A 1 186 ? 16.931 2.585 -3.747 1.00 72.12 186 GLY A O 1
ATOM 1456 N N . LEU A 1 187 ? 16.897 1.185 -5.502 1.00 69.81 187 LEU A N 1
ATOM 1457 C CA . LEU A 1 187 ? 15.660 0.522 -5.096 1.00 69.81 187 LEU A CA 1
ATOM 1458 C C . LEU A 1 187 ? 15.855 -0.300 -3.810 1.00 69.81 187 LEU A C 1
ATOM 1460 O O . LEU A 1 187 ? 15.029 -0.235 -2.904 1.00 69.81 187 LEU A O 1
ATOM 1464 N N . ALA A 1 188 ? 16.984 -1.000 -3.681 1.00 69.19 188 ALA A N 1
ATOM 1465 C CA . ALA A 1 188 ? 17.305 -1.790 -2.492 1.00 69.19 188 ALA A CA 1
ATOM 1466 C C . ALA A 1 188 ? 17.427 -0.948 -1.204 1.00 69.19 188 ALA A C 1
ATOM 1468 O O . ALA A 1 188 ? 17.156 -1.460 -0.119 1.00 69.19 188 ALA A O 1
ATOM 1469 N N . LEU A 1 189 ? 17.806 0.331 -1.315 1.00 71.25 189 LEU A N 1
ATOM 1470 C CA . LEU A 1 189 ? 17.949 1.246 -0.174 1.00 71.25 189 LEU A CA 1
ATOM 1471 C C . LEU A 1 189 ? 16.622 1.838 0.321 1.00 71.25 189 LEU A C 1
ATOM 1473 O O . LEU A 1 189 ? 16.545 2.282 1.463 1.00 71.25 189 LEU A O 1
ATOM 1477 N N . THR A 1 190 ? 15.588 1.869 -0.521 1.00 66.81 190 THR A N 1
ATOM 1478 C CA . THR A 1 190 ? 14.314 2.548 -0.216 1.00 66.81 190 THR A CA 1
ATOM 1479 C C . THR A 1 190 ? 13.225 1.606 0.293 1.00 66.81 190 THR A C 1
ATOM 1481 O O . THR A 1 190 ? 12.246 2.059 0.883 1.00 66.81 190 THR A O 1
ATOM 1484 N N . THR A 1 191 ? 13.375 0.293 0.105 1.00 63.56 191 THR A N 1
ATOM 1485 C CA . THR A 1 191 ? 12.323 -0.678 0.437 1.00 63.56 191 THR A CA 1
ATOM 1486 C C . THR A 1 191 ? 12.489 -1.296 1.826 1.00 63.56 191 THR A C 1
ATOM 1488 O O . THR A 1 191 ? 13.553 -1.817 2.164 1.00 63.56 191 THR A O 1
ATOM 1491 N N . SER A 1 192 ? 11.407 -1.308 2.611 1.00 59.38 192 SER A N 1
ATOM 1492 C CA . SER A 1 192 ? 11.309 -2.042 3.876 1.00 59.38 192 SER A CA 1
ATOM 1493 C C . SER A 1 192 ? 11.334 -3.564 3.659 1.00 59.38 192 SER A C 1
ATOM 1495 O O . SER A 1 192 ? 11.112 -4.080 2.562 1.00 59.38 192 SER A O 1
ATOM 1497 N N . SER A 1 193 ? 11.634 -4.314 4.725 1.00 57.09 193 SER A N 1
ATOM 1498 C CA . SER A 1 193 ? 11.982 -5.740 4.664 1.00 57.09 193 SER A CA 1
ATOM 1499 C C . SER A 1 193 ? 10.932 -6.648 4.006 1.00 57.09 193 SER A C 1
ATOM 1501 O O . SER A 1 193 ? 11.322 -7.702 3.492 1.00 57.09 193 SER A O 1
ATOM 1503 N N . LEU A 1 194 ? 9.659 -6.232 4.005 1.00 49.62 194 LEU A N 1
ATOM 1504 C CA . LEU A 1 194 ? 8.485 -7.005 3.587 1.00 49.62 194 LEU A CA 1
ATOM 1505 C C . LEU A 1 194 ? 8.174 -6.907 2.078 1.00 49.62 194 LEU A C 1
ATOM 1507 O O . LEU A 1 194 ? 7.585 -7.828 1.522 1.00 49.62 194 LEU A O 1
ATOM 1511 N N . SER A 1 195 ? 8.600 -5.844 1.384 1.00 58.16 195 SER A N 1
ATOM 1512 C CA . SER A 1 195 ? 8.279 -5.610 -0.040 1.00 58.16 195 SER A CA 1
ATOM 1513 C C . SER A 1 195 ? 9.389 -6.022 -1.021 1.00 58.16 195 SER A C 1
ATOM 1515 O O . SER A 1 195 ? 9.214 -5.932 -2.238 1.00 58.16 195 SER A O 1
ATOM 1517 N N . ARG A 1 196 ? 10.515 -6.544 -0.509 1.00 63.53 196 ARG A N 1
ATOM 1518 C CA . ARG A 1 196 ? 11.719 -6.895 -1.291 1.00 63.53 196 ARG A CA 1
ATOM 1519 C C . ARG A 1 196 ? 11.489 -7.928 -2.401 1.00 63.53 196 ARG A C 1
ATOM 1521 O O . ARG A 1 196 ? 12.162 -7.858 -3.422 1.00 63.53 196 ARG A O 1
ATOM 1528 N N . GLY A 1 197 ? 10.556 -8.867 -2.227 1.00 64.50 197 GLY A N 1
ATOM 1529 C CA . GLY A 1 197 ? 10.320 -9.936 -3.207 1.00 64.50 197 GLY A CA 1
ATOM 1530 C C . GLY A 1 197 ? 9.644 -9.446 -4.491 1.00 64.50 197 GLY A C 1
ATOM 1531 O O . GLY A 1 197 ? 10.156 -9.658 -5.587 1.00 64.50 197 GLY A O 1
ATOM 1532 N N . ILE A 1 198 ? 8.507 -8.759 -4.349 1.00 66.81 198 ILE A N 1
ATOM 1533 C CA . ILE A 1 198 ? 7.695 -8.290 -5.484 1.00 66.81 198 ILE A CA 1
ATOM 1534 C C . ILE A 1 198 ? 8.356 -7.084 -6.161 1.00 66.81 198 ILE A C 1
ATOM 1536 O O . ILE A 1 198 ? 8.425 -7.017 -7.382 1.00 66.81 198 ILE A O 1
ATOM 1540 N N . LEU A 1 199 ? 8.905 -6.144 -5.387 1.00 64.94 199 LEU A N 1
ATOM 1541 C CA . LEU A 1 199 ? 9.589 -4.986 -5.970 1.00 64.94 199 LEU A CA 1
ATOM 1542 C C . LEU A 1 199 ? 10.911 -5.379 -6.641 1.00 64.94 199 LEU A C 1
ATOM 1544 O O . LEU A 1 199 ? 11.271 -4.804 -7.666 1.00 64.94 199 LEU A O 1
ATOM 1548 N N . GLY A 1 200 ? 11.601 -6.395 -6.113 1.00 68.06 200 GLY A N 1
ATOM 1549 C CA . GLY A 1 200 ? 12.810 -6.940 -6.724 1.00 68.06 200 GLY A CA 1
ATOM 1550 C C . GLY A 1 200 ? 12.550 -7.552 -8.101 1.00 68.06 200 GLY A C 1
ATOM 1551 O O . GLY A 1 200 ? 13.294 -7.272 -9.040 1.00 68.06 200 GLY A O 1
ATOM 1552 N N . SER A 1 201 ? 11.476 -8.334 -8.260 1.00 68.19 201 SER A N 1
ATOM 1553 C CA . SER A 1 201 ? 11.133 -8.922 -9.564 1.00 68.19 201 SER A CA 1
ATOM 1554 C C . SER A 1 201 ? 10.726 -7.861 -10.589 1.00 68.19 201 SER A C 1
ATOM 1556 O O . SER A 1 201 ? 11.158 -7.933 -11.740 1.00 68.19 201 SER A O 1
ATOM 1558 N N . VAL A 1 202 ? 9.977 -6.836 -10.167 1.00 71.38 202 VAL A N 1
ATOM 1559 C CA . VAL A 1 202 ? 9.613 -5.697 -11.024 1.00 71.38 202 VAL A CA 1
ATOM 1560 C C . VAL A 1 202 ? 10.859 -4.934 -11.479 1.00 71.38 202 VAL A C 1
ATOM 1562 O O . VAL A 1 202 ? 10.985 -4.644 -12.666 1.00 71.38 202 VAL A O 1
ATOM 1565 N N . ALA A 1 203 ? 11.811 -4.669 -10.582 1.00 69.38 203 ALA A N 1
ATOM 1566 C CA . ALA A 1 203 ? 13.039 -3.949 -10.922 1.00 69.38 203 ALA A CA 1
ATOM 1567 C C . ALA A 1 203 ? 13.967 -4.735 -11.861 1.00 69.38 203 ALA A C 1
ATOM 1569 O O . ALA A 1 203 ? 14.572 -4.167 -12.768 1.00 69.38 203 ALA A O 1
ATOM 1570 N N . ILE A 1 204 ? 14.066 -6.054 -11.683 1.00 73.44 204 ILE A N 1
ATOM 1571 C CA . ILE A 1 204 ? 14.799 -6.911 -12.625 1.00 73.44 204 ILE A CA 1
ATOM 1572 C C . ILE A 1 204 ? 14.112 -6.883 -13.998 1.00 73.44 204 ILE A C 1
ATOM 1574 O O . ILE A 1 204 ? 14.785 -6.780 -15.026 1.00 73.44 204 ILE A O 1
ATOM 1578 N N . GLY A 1 205 ? 12.776 -6.932 -14.018 1.00 74.94 205 GLY A N 1
ATOM 1579 C CA . GLY A 1 205 ? 11.979 -6.851 -15.239 1.00 74.94 205 GLY A CA 1
ATOM 1580 C C . GLY A 1 205 ? 12.191 -5.543 -16.003 1.00 74.94 205 GLY A C 1
ATOM 1581 O O . GLY A 1 205 ? 12.439 -5.579 -17.207 1.00 74.94 205 GLY A O 1
ATOM 1582 N N . THR A 1 206 ? 12.159 -4.395 -15.322 1.00 72.81 206 THR A N 1
ATOM 1583 C CA . THR A 1 206 ? 12.358 -3.084 -15.966 1.00 72.81 206 THR A CA 1
ATOM 1584 C C . THR A 1 206 ? 13.759 -2.941 -16.554 1.00 72.81 206 THR A C 1
ATOM 1586 O O . THR A 1 206 ? 13.898 -2.518 -17.701 1.00 72.81 206 THR A O 1
ATOM 1589 N N . VAL A 1 207 ? 14.791 -3.379 -15.828 1.00 75.44 207 VAL A N 1
ATOM 1590 C CA . VAL A 1 207 ? 16.176 -3.403 -16.325 1.00 75.44 207 VAL A CA 1
ATOM 1591 C C . VAL A 1 207 ? 16.310 -4.270 -17.578 1.00 75.44 207 VAL A C 1
ATOM 1593 O O . VAL A 1 207 ? 16.935 -3.855 -18.556 1.00 75.44 207 VAL A O 1
ATOM 1596 N N . ALA A 1 208 ? 15.732 -5.473 -17.566 1.00 78.38 208 ALA A N 1
ATOM 1597 C CA . ALA A 1 208 ? 15.805 -6.380 -18.706 1.00 78.38 208 ALA A CA 1
ATOM 1598 C C . ALA A 1 208 ? 15.138 -5.773 -19.951 1.00 78.38 208 ALA A C 1
ATOM 1600 O O . ALA A 1 208 ? 15.694 -5.846 -21.049 1.00 78.38 208 ALA A O 1
ATOM 1601 N N . VAL A 1 209 ? 13.982 -5.131 -19.771 1.00 80.38 209 VAL A N 1
ATOM 1602 C CA . VAL A 1 209 ? 13.252 -4.452 -20.849 1.00 80.38 209 VAL A CA 1
ATOM 1603 C C . VAL A 1 209 ? 14.070 -3.293 -21.430 1.00 80.38 209 VAL A C 1
ATOM 1605 O O . VAL A 1 209 ? 14.225 -3.226 -22.649 1.00 80.38 209 VAL A O 1
ATOM 1608 N N . ASP A 1 210 ? 14.674 -2.442 -20.599 1.00 76.38 210 ASP A N 1
ATOM 1609 C CA . ASP A 1 210 ? 15.500 -1.318 -21.073 1.00 76.38 210 ASP A CA 1
ATOM 1610 C C . ASP A 1 210 ? 16.744 -1.782 -21.857 1.00 76.38 210 ASP A C 1
ATOM 1612 O O . ASP A 1 210 ? 17.106 -1.192 -22.885 1.00 76.38 210 ASP A O 1
ATOM 1616 N N . ILE A 1 211 ? 17.383 -2.877 -21.429 1.00 77.06 211 ILE A N 1
ATOM 1617 C CA . ILE A 1 211 ? 18.516 -3.481 -22.152 1.00 77.06 211 ILE A CA 1
ATOM 1618 C C . ILE A 1 211 ? 18.065 -4.016 -23.520 1.00 77.06 211 ILE A C 1
ATOM 1620 O O . ILE A 1 211 ? 18.741 -3.796 -24.527 1.00 77.06 211 ILE A O 1
ATOM 1624 N N . LEU A 1 212 ? 16.915 -4.691 -23.590 1.00 81.19 212 LEU A N 1
ATOM 1625 C CA . LEU A 1 212 ? 16.387 -5.213 -24.854 1.00 81.19 212 LEU A CA 1
ATOM 1626 C C . LEU A 1 212 ? 16.011 -4.087 -25.825 1.0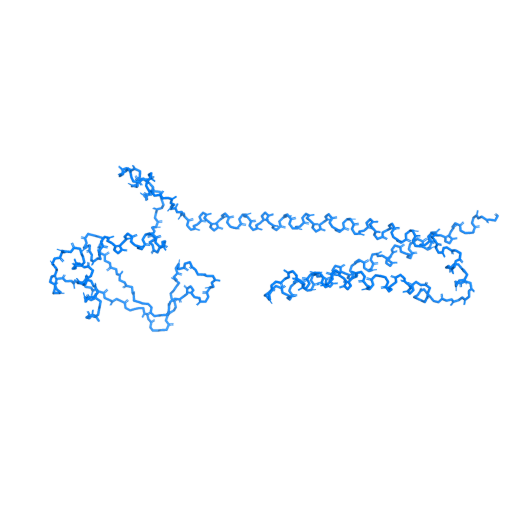0 81.19 212 LEU A C 1
ATOM 1628 O O . LEU A 1 212 ? 16.346 -4.163 -27.010 1.00 81.19 212 LEU A O 1
ATOM 1632 N N . ILE A 1 213 ? 15.374 -3.025 -25.327 1.00 81.00 213 ILE A N 1
ATOM 1633 C CA . ILE A 1 213 ? 14.985 -1.859 -26.130 1.00 81.00 213 ILE A CA 1
ATOM 1634 C C . ILE A 1 213 ? 16.226 -1.165 -26.701 1.00 81.00 213 ILE A C 1
ATOM 1636 O O . ILE A 1 213 ? 16.289 -0.898 -27.904 1.00 81.00 213 ILE A O 1
ATOM 1640 N N . THR A 1 214 ? 17.242 -0.908 -25.874 1.00 77.62 214 THR A N 1
ATOM 1641 C CA . THR A 1 214 ? 18.488 -0.266 -26.329 1.00 77.62 214 THR A CA 1
ATOM 1642 C C . THR A 1 214 ? 19.238 -1.109 -27.361 1.00 77.62 214 THR A C 1
ATOM 1644 O O . THR A 1 214 ? 19.682 -0.566 -28.376 1.00 77.62 214 THR A O 1
ATOM 1647 N N . LEU A 1 215 ? 19.332 -2.429 -27.170 1.00 78.62 215 LEU A N 1
ATOM 1648 C CA . LEU A 1 215 ? 19.925 -3.339 -28.158 1.00 78.62 215 LEU A CA 1
ATOM 1649 C C . LEU A 1 215 ? 19.138 -3.359 -29.480 1.00 78.62 215 LEU A C 1
ATOM 1651 O O . LEU A 1 215 ? 19.747 -3.335 -30.553 1.00 78.62 215 LEU A O 1
ATOM 1655 N N . GLY A 1 216 ? 17.804 -3.347 -29.410 1.00 81.00 216 GLY A N 1
ATOM 1656 C CA . GLY A 1 216 ? 16.926 -3.274 -30.580 1.00 81.00 216 GLY A CA 1
ATOM 1657 C C . GLY A 1 216 ? 17.098 -1.976 -31.373 1.00 81.00 216 GLY A C 1
ATOM 1658 O O . GLY A 1 216 ? 17.213 -2.004 -32.597 1.00 81.00 216 GLY A O 1
ATOM 1659 N N . PHE A 1 217 ? 17.201 -0.827 -30.702 1.00 81.06 217 PHE A N 1
ATOM 1660 C CA . PHE A 1 217 ? 17.476 0.433 -31.398 1.00 81.06 217 PHE A CA 1
ATOM 1661 C C . PHE A 1 217 ? 18.854 0.441 -32.065 1.00 81.06 217 PHE A C 1
ATOM 1663 O O . PHE A 1 217 ? 18.980 0.945 -33.181 1.00 81.06 217 PHE A O 1
ATOM 1670 N N . ILE A 1 218 ? 19.879 -0.136 -31.432 1.00 78.75 218 ILE A N 1
ATOM 1671 C CA . ILE A 1 218 ? 21.224 -0.218 -32.019 1.00 78.75 218 ILE A CA 1
ATOM 1672 C C . ILE A 1 218 ? 21.207 -1.022 -33.322 1.00 78.75 218 ILE A C 1
ATOM 1674 O O . ILE A 1 218 ? 21.751 -0.544 -34.317 1.00 78.75 218 ILE A O 1
ATOM 1678 N N . SER A 1 219 ? 20.545 -2.184 -33.354 1.00 77.00 219 SER A N 1
ATOM 1679 C CA . SER A 1 219 ? 20.481 -3.013 -34.568 1.00 77.00 219 SER A CA 1
ATOM 1680 C C . SER A 1 219 ? 19.759 -2.301 -35.721 1.00 77.00 219 SER A C 1
ATOM 1682 O O . SER A 1 219 ? 20.221 -2.328 -36.867 1.00 77.00 219 SER A O 1
ATOM 1684 N N . VAL A 1 220 ? 18.675 -1.579 -35.421 1.00 79.31 220 VAL A N 1
ATOM 1685 C CA . VAL A 1 220 ? 17.934 -0.778 -36.407 1.00 79.31 220 VAL A CA 1
ATOM 1686 C C . VAL A 1 220 ? 18.779 0.387 -36.931 1.00 79.31 220 VAL A C 1
ATOM 1688 O O . VAL A 1 220 ? 18.834 0.619 -38.144 1.00 79.31 220 VAL A O 1
ATOM 1691 N N . TYR A 1 221 ? 19.455 1.121 -36.043 1.00 74.56 221 TYR A N 1
ATOM 1692 C CA . TYR A 1 221 ? 20.304 2.249 -36.433 1.00 74.56 221 TYR A CA 1
ATOM 1693 C C . TYR A 1 221 ? 21.504 1.812 -37.265 1.00 74.56 221 TYR A C 1
ATOM 1695 O O . TYR A 1 221 ? 21.870 2.504 -38.217 1.00 74.56 221 TYR A O 1
ATOM 1703 N N . GLU A 1 222 ? 22.093 0.668 -36.937 1.00 70.69 222 GLU A N 1
ATOM 1704 C CA . GLU A 1 222 ? 23.209 0.110 -37.683 1.00 70.69 222 GLU A CA 1
ATOM 1705 C C . GLU A 1 222 ? 22.779 -0.277 -39.103 1.00 70.69 222 GLU A C 1
ATOM 1707 O O . GLU A 1 222 ? 23.347 0.237 -40.070 1.00 70.69 222 GLU A O 1
ATOM 1712 N N . THR A 1 223 ? 21.683 -1.034 -39.238 1.00 70.81 223 THR A N 1
ATOM 1713 C CA . THR A 1 223 ? 21.097 -1.423 -40.537 1.00 70.81 223 THR A CA 1
ATOM 1714 C C . THR A 1 223 ? 20.787 -0.205 -41.415 1.00 70.81 223 THR A C 1
ATOM 1716 O O . THR A 1 223 ? 21.095 -0.182 -42.608 1.00 70.81 223 THR A O 1
ATOM 1719 N N . ARG A 1 224 ? 20.235 0.865 -40.825 1.00 66.25 224 ARG A N 1
ATOM 1720 C CA . ARG A 1 224 ? 20.002 2.132 -41.540 1.00 66.25 224 ARG A CA 1
ATOM 1721 C C . ARG A 1 224 ? 21.298 2.853 -41.910 1.00 66.25 224 ARG A C 1
ATOM 1723 O O . ARG A 1 224 ? 21.368 3.472 -42.970 1.00 66.25 224 ARG A O 1
ATOM 1730 N N . SER A 1 225 ? 22.321 2.791 -41.062 1.00 61.41 225 SER A N 1
ATOM 1731 C CA . SER A 1 225 ? 23.603 3.442 -41.329 1.00 61.41 225 SER A CA 1
ATOM 1732 C C . SER A 1 225 ? 24.372 2.787 -42.482 1.00 61.41 225 SER A C 1
ATOM 1734 O O . SER A 1 225 ? 24.900 3.529 -43.312 1.00 61.41 225 SER A O 1
ATOM 1736 N N . HIS A 1 226 ? 24.300 1.458 -42.637 1.00 61.03 226 HIS A N 1
ATOM 1737 C CA . HIS A 1 226 ? 24.834 0.731 -43.799 1.00 61.03 226 HIS A CA 1
ATOM 1738 C C . HIS A 1 226 ? 24.272 1.248 -45.123 1.00 61.03 226 HIS A C 1
ATOM 1740 O O . HIS A 1 226 ? 25.027 1.565 -46.043 1.00 61.03 226 HIS A O 1
ATOM 1746 N N . ALA A 1 227 ? 22.950 1.426 -45.197 1.00 55.62 227 ALA A N 1
ATOM 1747 C CA . ALA A 1 227 ? 22.279 1.928 -46.396 1.00 55.62 227 ALA A CA 1
ATOM 1748 C C . ALA A 1 227 ? 22.720 3.355 -46.780 1.00 55.62 227 ALA A C 1
ATOM 1750 O O . ALA A 1 227 ? 22.651 3.739 -47.947 1.00 55.62 227 ALA A O 1
ATOM 1751 N N . THR A 1 228 ? 23.184 4.149 -45.809 1.00 56.84 228 THR A N 1
ATOM 1752 C CA . THR A 1 228 ? 23.708 5.503 -46.056 1.00 56.84 228 THR A CA 1
ATOM 1753 C C . THR A 1 228 ? 25.204 5.550 -46.356 1.00 56.84 228 THR A C 1
ATOM 1755 O O . THR A 1 228 ? 25.654 6.534 -46.935 1.00 56.84 228 THR A O 1
ATOM 1758 N N . TRP A 1 229 ? 25.975 4.523 -45.988 1.00 57.47 229 TRP A N 1
ATOM 1759 C CA . TRP A 1 229 ? 27.407 4.449 -46.299 1.00 57.47 229 TRP A CA 1
ATOM 1760 C C . TRP A 1 229 ? 27.655 4.135 -47.775 1.00 57.47 229 TRP A C 1
ATOM 1762 O O . TRP A 1 229 ? 28.579 4.686 -48.353 1.00 57.47 229 TRP A O 1
ATOM 1772 N N . ILE A 1 230 ? 26.771 3.349 -48.396 1.00 54.00 230 ILE A N 1
ATOM 1773 C CA . ILE A 1 230 ? 26.855 2.966 -49.816 1.00 54.00 230 ILE A CA 1
ATOM 1774 C C . ILE A 1 230 ? 26.421 4.108 -50.760 1.00 54.00 230 ILE A C 1
ATOM 1776 O O . ILE A 1 230 ? 26.805 4.135 -51.919 1.00 54.00 230 ILE A O 1
ATOM 1780 N N . LYS A 1 231 ? 25.630 5.083 -50.285 1.00 49.06 231 LYS A N 1
ATOM 1781 C CA . LYS A 1 231 ? 25.112 6.197 -51.112 1.00 49.06 231 LYS A CA 1
ATOM 1782 C C . LYS A 1 231 ? 26.030 7.427 -51.185 1.00 49.06 231 LYS A C 1
ATOM 1784 O O . LYS A 1 231 ? 25.623 8.449 -51.731 1.00 49.06 231 LYS A O 1
ATOM 1789 N N . ARG A 1 232 ? 27.221 7.370 -50.588 1.00 47.94 232 ARG A N 1
ATOM 1790 C CA . ARG A 1 232 ? 28.243 8.425 -50.666 1.00 47.94 232 ARG A CA 1
ATOM 1791 C C . ARG A 1 232 ? 29.502 7.867 -51.332 1.00 47.94 232 ARG A C 1
ATOM 1793 O O . ARG A 1 232 ? 30.561 7.846 -50.717 1.00 47.94 232 ARG A O 1
ATOM 1800 N N . GLU A 1 233 ? 29.349 7.432 -52.573 1.00 42.41 233 GLU A N 1
ATOM 1801 C CA . GLU A 1 233 ? 30.415 7.404 -53.579 1.00 42.41 233 GLU A CA 1
ATOM 1802 C C . GLU A 1 233 ? 29.890 8.083 -54.842 1.00 42.41 233 GLU A C 1
ATOM 1804 O O . GLU A 1 233 ? 28.714 7.824 -55.197 1.00 42.41 233 GLU A O 1
#

Sequence (233 aa):
MEQYVGFVVFQQRIQGTPIDPAEVKVVVKNVAAGQDVFSYRVTDSLTKSFVRDPVILVTDAKARLLSDDFYSAKSSSAEALFLDHAQLSDNLTSVGISAYLQYYYSIRDLSMQDIADAERASYNQLYGLLVTCIASVVIASYLAALYCSRNRKRLYLKELHGYSFWRRHSSLAIGLALGSAITLAGLALTTSSLSRGILGSVAIGTVAVDILITLGFISVYETRSHATWIKRE

Radius of gyration: 34.83 Å; chains: 1; bounding box: 69×44×100 Å

Secondary structure (DSSP, 8-state):
-HHHHHHHHHHHHHTT----GGG----EEEPPTT-EEE-----S-GGGSEEESPEEE---GGG--S-HHHHHHHHHTT----S-HHHHHHHHHHTT-GGG-S----HHHHHHHHHHHHHHHHHHHHHHHHHHHHHHHHHHHHHHHHHHHHTHHHHHHHHHTT--HHHHHHHHHHHHHHHHHHHHHHHHHH--TTTHHHHHHHHHHHHHHHHHHHHHHHHHHHHHHHHHHTT--

Foldseek 3Di:
DVVVLVVLCVQCVVVVHHDDSVVDDWDKDWDPAQDWDAAPPPDPDPVVRTDGGDIDTDDDPVVCSGHPVVVVVCVVNVNDDDDDPVVVVVVCVVVVNPVVDPDDDDPVVVVVVVVVVVVVVVVVVVVVVVVVVVVLLVVLLVVLVVVCVVCVVVLVVCVVVPDDPCRSCVVVVVVLVVVLVVQLVVQVVPDDPPCCPVVVVVSVVVSVVSVVSSVVSNVVVVVVVVVVVVVPD

pLDDT: mean 76.48, std 8.3, range [42.41, 91.62]

InterPro domains:
  IPR006541 Bacteriocin-associated integral membrane protein [PF07242] (132-217)